Protein AF-A0A8H8XS53-F1 (afdb_monomer)

Sequence (192 aa):
MRAIAAPNYNIQDVYLTCITSIADESVRNRLDLAKNEIVAAGLDYKTRAENKQLYTIPPNNCGNDETALCSVTKNELKDIYSSHMVGKTKPARIIYDSLLSQAPLGRCPLCGFGHASTLDHYLPKSKFPQFSILPLNLIPSCKDCNTGKGTITGQRQKLSATPDLSGTVLPCLTTNSALKSAPTSRSVCCAA

Mean predicted aligned error: 10.29 Å

Secondary structure (DSSP, 8-state):
----BPP---HHHHHHHHHTT-S-HHHHHHHHHTHHHHHHHHHHHHHHHHTT-GGGSPPP---SSSEEETTEEHHHHHHIIIIIIS-TTSTTHHHHHHHHTTSGGGB-TTTSSSBP-EEEESS-TTT-GGGTT-GGGEEEE-HHHHH---S---HHHHTT-S-BTT-------------------PPPP---

Structure (mmCIF, N/CA/C/O backbone):
data_AF-A0A8H8XS53-F1
#
_entry.id   AF-A0A8H8XS53-F1
#
loop_
_atom_site.group_PDB
_atom_site.id
_atom_site.type_symbol
_atom_site.label_atom_id
_atom_site.label_alt_id
_atom_site.label_comp_id
_atom_site.label_asym_id
_atom_site.label_entity_id
_atom_site.label_seq_id
_atom_site.pdbx_PDB_ins_code
_atom_site.Cartn_x
_atom_site.Cartn_y
_atom_site.Cartn_z
_atom_site.occupancy
_atom_site.B_iso_or_equiv
_atom_site.auth_seq_id
_atom_site.auth_comp_id
_atom_site.auth_asym_id
_atom_site.auth_atom_id
_atom_site.pdbx_PDB_model_num
ATOM 1 N N . MET A 1 1 ? 5.919 0.120 -19.548 1.00 68.38 1 MET A N 1
ATOM 2 C CA . MET A 1 1 ? 6.282 -0.387 -18.209 1.00 68.38 1 MET A CA 1
ATOM 3 C C . MET A 1 1 ? 6.923 -1.750 -18.382 1.00 68.38 1 MET A C 1
ATOM 5 O O . MET A 1 1 ? 6.449 -2.503 -19.226 1.00 68.38 1 MET A O 1
ATOM 9 N N . ARG A 1 2 ? 8.010 -2.047 -17.668 1.00 79.25 2 ARG A N 1
ATOM 10 C CA . ARG A 1 2 ? 8.593 -3.398 -17.651 1.00 79.25 2 ARG A CA 1
ATOM 11 C C . ARG A 1 2 ? 7.751 -4.287 -16.739 1.00 79.25 2 ARG A C 1
ATOM 13 O O . ARG A 1 2 ? 7.354 -3.833 -15.670 1.00 79.25 2 ARG A O 1
ATOM 20 N N . ALA A 1 3 ? 7.485 -5.516 -17.169 1.00 83.00 3 ALA A N 1
ATOM 21 C CA . ALA A 1 3 ? 6.812 -6.498 -16.331 1.00 83.00 3 ALA A CA 1
ATOM 22 C C . ALA A 1 3 ? 7.694 -6.853 -15.124 1.00 83.00 3 ALA A C 1
ATOM 24 O O . ALA A 1 3 ? 8.919 -6.936 -15.245 1.00 83.00 3 ALA A O 1
ATOM 25 N N . ILE A 1 4 ? 7.055 -7.046 -13.975 1.00 88.19 4 ILE A N 1
ATOM 26 C CA . ILE A 1 4 ? 7.664 -7.585 -12.760 1.00 88.19 4 ILE A CA 1
ATOM 27 C C . ILE A 1 4 ? 6.796 -8.738 -12.260 1.00 88.19 4 ILE A C 1
ATOM 29 O O . ILE A 1 4 ? 5.586 -8.757 -12.512 1.00 88.19 4 ILE A O 1
ATOM 33 N N . ALA A 1 5 ? 7.418 -9.692 -11.571 1.00 88.38 5 ALA A N 1
ATOM 34 C CA . ALA A 1 5 ? 6.698 -10.791 -10.946 1.00 88.38 5 ALA A CA 1
ATOM 35 C C . ALA A 1 5 ? 5.735 -10.264 -9.874 1.00 88.38 5 ALA A C 1
ATOM 37 O O . ALA A 1 5 ? 5.994 -9.243 -9.234 1.00 88.38 5 ALA A O 1
ATOM 38 N N . ALA A 1 6 ? 4.625 -10.970 -9.672 1.00 88.75 6 ALA A N 1
ATOM 39 C CA . ALA A 1 6 ? 3.721 -10.656 -8.580 1.00 88.75 6 ALA A CA 1
ATOM 40 C C . ALA A 1 6 ? 4.369 -10.954 -7.230 1.00 88.75 6 ALA A C 1
ATOM 42 O O . ALA A 1 6 ? 4.882 -12.059 -7.037 1.00 88.75 6 ALA A O 1
ATOM 43 N N . PRO A 1 7 ? 4.302 -10.015 -6.272 1.00 93.31 7 PRO A N 1
ATOM 44 C CA . PRO A 1 7 ? 4.666 -10.320 -4.904 1.00 93.31 7 PRO A CA 1
ATOM 45 C C . PRO A 1 7 ? 3.801 -11.458 -4.357 1.00 93.31 7 PRO A C 1
ATOM 47 O O . PRO A 1 7 ? 2.572 -11.385 -4.397 1.00 93.31 7 PRO A O 1
ATOM 50 N N . ASN A 1 8 ? 4.443 -12.486 -3.807 1.00 93.12 8 ASN A N 1
ATOM 51 C CA . ASN A 1 8 ? 3.768 -13.594 -3.141 1.00 93.12 8 ASN A CA 1
ATOM 52 C C . ASN A 1 8 ? 3.833 -13.404 -1.621 1.00 93.12 8 ASN A C 1
ATOM 54 O O . ASN A 1 8 ? 4.659 -14.004 -0.939 1.00 93.12 8 ASN A O 1
ATOM 58 N N . TYR A 1 9 ? 2.987 -12.513 -1.111 1.00 96.62 9 TYR A N 1
ATOM 59 C CA . TYR A 1 9 ? 2.843 -12.255 0.318 1.00 96.62 9 TYR A CA 1
ATOM 60 C C . TYR A 1 9 ? 1.403 -12.495 0.750 1.00 96.62 9 TYR A C 1
ATOM 62 O O . TYR A 1 9 ? 0.463 -12.065 0.077 1.00 96.62 9 TYR A O 1
ATOM 70 N N . ASN A 1 10 ? 1.232 -13.125 1.911 1.00 97.69 10 ASN A N 1
ATOM 71 C CA . ASN A 1 10 ? -0.068 -13.207 2.554 1.00 97.69 10 ASN A CA 1
ATOM 72 C C . ASN A 1 10 ? -0.488 -11.809 3.046 1.00 97.69 10 ASN A C 1
ATOM 74 O O . ASN A 1 10 ? 0.264 -11.122 3.737 1.00 97.69 10 ASN A O 1
ATOM 78 N N . ILE A 1 11 ? -1.698 -11.386 2.674 1.00 97.44 11 ILE A N 1
ATOM 79 C CA . ILE A 1 11 ? -2.226 -10.047 2.974 1.00 97.44 11 ILE A CA 1
ATOM 80 C C . ILE A 1 11 ? -2.348 -9.831 4.486 1.00 97.44 11 ILE A C 1
ATOM 82 O O . ILE A 1 11 ? -1.974 -8.770 4.989 1.00 97.44 11 ILE A O 1
ATOM 86 N N . GLN A 1 12 ? -2.845 -10.837 5.208 1.00 98.19 12 GLN A N 1
ATOM 87 C CA . GLN A 1 12 ? -3.037 -10.771 6.651 1.00 98.19 12 GLN A CA 1
ATOM 88 C C . GLN A 1 12 ? -1.696 -10.663 7.376 1.00 98.19 12 GLN A C 1
ATOM 90 O O . GLN A 1 12 ? -1.559 -9.820 8.258 1.00 98.19 12 GLN A O 1
ATOM 95 N N . ASP A 1 13 ? -0.699 -11.451 6.975 1.00 98.44 13 ASP A N 1
ATOM 96 C CA . ASP A 1 13 ? 0.618 -11.433 7.621 1.00 98.44 13 ASP A CA 1
ATOM 97 C C . ASP A 1 13 ? 1.304 -10.073 7.456 1.00 98.44 13 ASP A C 1
ATOM 99 O O . ASP A 1 13 ? 1.841 -9.523 8.420 1.00 98.44 13 ASP A O 1
ATOM 103 N N . VAL A 1 14 ? 1.232 -9.476 6.260 1.00 98.44 14 VAL A N 1
ATOM 104 C CA . VAL A 1 14 ? 1.774 -8.129 5.998 1.00 98.44 14 VAL A CA 1
ATOM 105 C C . VAL A 1 14 ? 1.074 -7.091 6.873 1.00 98.44 14 VAL A C 1
ATOM 107 O O . VAL A 1 14 ? 1.735 -6.251 7.490 1.00 98.44 14 VAL A O 1
ATOM 110 N N . TYR A 1 15 ? -0.257 -7.160 6.950 1.00 98.44 15 TYR A N 1
ATOM 111 C CA . TYR A 1 15 ? -1.065 -6.252 7.759 1.00 98.44 15 TYR A CA 1
ATOM 112 C C . TYR A 1 15 ? -0.717 -6.362 9.248 1.00 98.44 15 TYR A C 1
ATOM 114 O O . TYR A 1 15 ? -0.370 -5.358 9.875 1.00 98.44 15 TYR A O 1
ATOM 122 N N . LEU A 1 16 ? -0.708 -7.582 9.792 1.00 98.38 16 LEU A N 1
ATOM 123 C CA . LEU A 1 16 ? -0.352 -7.858 11.185 1.00 98.38 16 LEU A CA 1
ATOM 124 C C . LEU A 1 16 ? 1.077 -7.409 11.513 1.00 98.38 16 LEU A C 1
ATOM 126 O O . LEU A 1 16 ? 1.302 -6.756 12.534 1.00 98.38 16 LEU A O 1
ATOM 130 N N . THR A 1 17 ? 2.035 -7.671 10.622 1.00 98.44 17 THR A N 1
ATOM 131 C CA . THR A 1 17 ? 3.428 -7.217 10.778 1.00 98.44 17 THR A CA 1
ATOM 132 C C . THR A 1 17 ? 3.519 -5.692 10.893 1.00 98.44 17 THR A C 1
ATOM 134 O O . THR A 1 17 ? 4.331 -5.172 11.656 1.00 98.44 17 THR A O 1
ATOM 137 N N . CYS A 1 18 ? 2.681 -4.946 10.169 1.00 98.38 18 CYS A N 1
ATOM 138 C CA . CYS A 1 18 ? 2.661 -3.490 10.282 1.00 98.38 18 CYS A CA 1
ATOM 139 C C . CYS A 1 18 ? 2.031 -3.027 11.605 1.00 98.38 18 CYS A C 1
ATOM 141 O O . CYS A 1 18 ? 2.666 -2.267 12.346 1.00 98.38 18 CYS A O 1
ATOM 143 N N . ILE A 1 19 ? 0.811 -3.479 11.923 1.00 97.75 19 ILE A N 1
ATOM 144 C CA . ILE A 1 19 ? 0.034 -2.932 13.051 1.00 97.75 19 ILE A CA 1
ATOM 145 C C . ILE A 1 19 ? 0.607 -3.315 14.420 1.00 97.75 19 ILE A C 1
ATOM 147 O O . ILE A 1 19 ? 0.514 -2.535 15.363 1.00 97.75 19 ILE A O 1
ATOM 151 N N . THR A 1 20 ? 1.266 -4.472 14.536 1.00 96.81 20 THR A N 1
ATOM 152 C CA . THR A 1 20 ? 1.920 -4.907 15.787 1.00 96.81 20 THR A CA 1
ATOM 153 C C . THR A 1 20 ? 3.035 -3.960 16.233 1.00 96.81 20 THR A C 1
ATOM 155 O O . THR A 1 20 ? 3.361 -3.903 17.413 1.00 96.81 20 THR A O 1
ATOM 158 N N . SER A 1 21 ? 3.586 -3.160 15.314 1.00 96.25 21 SER A N 1
ATOM 159 C CA . SER A 1 21 ? 4.629 -2.168 15.603 1.00 96.25 21 SER A CA 1
ATOM 160 C C . SER A 1 21 ? 4.103 -0.772 15.985 1.00 96.25 21 SER A C 1
ATOM 162 O O . SER A 1 21 ? 4.900 0.170 16.139 1.00 96.25 21 SER A O 1
ATOM 164 N N . ILE A 1 22 ? 2.778 -0.614 16.076 1.00 97.75 22 ILE A N 1
ATOM 165 C CA . ILE A 1 22 ? 2.097 0.596 16.552 1.00 97.75 22 ILE A CA 1
ATOM 166 C C . ILE A 1 22 ? 2.172 0.616 18.074 1.00 97.75 22 ILE A C 1
ATOM 168 O O . ILE A 1 22 ? 1.813 -0.367 18.712 1.00 97.75 22 ILE A O 1
ATOM 172 N N . ALA A 1 23 ? 2.646 1.723 18.649 1.00 97.31 23 ALA A N 1
ATOM 173 C CA . ALA A 1 23 ? 2.789 1.859 20.097 1.00 97.31 23 ALA A CA 1
ATOM 174 C C . ALA A 1 23 ? 1.431 2.059 20.789 1.00 97.31 23 ALA A C 1
ATOM 176 O O . ALA A 1 23 ? 1.147 1.382 21.775 1.00 97.31 23 ALA A O 1
ATOM 177 N N . ASP A 1 24 ? 0.591 2.939 20.235 1.00 97.75 24 ASP A N 1
ATOM 178 C CA . ASP A 1 24 ? -0.745 3.231 20.753 1.00 97.75 24 ASP A CA 1
ATOM 179 C C . ASP A 1 24 ? -1.653 1.997 20.659 1.00 97.75 24 ASP A C 1
ATOM 181 O O . ASP A 1 24 ? -1.979 1.505 19.575 1.00 97.75 24 ASP A O 1
ATOM 185 N N . GLU A 1 25 ? -2.048 1.488 21.821 1.00 97.69 25 GLU A N 1
ATOM 186 C CA . GLU A 1 25 ? -2.866 0.289 21.944 1.00 97.69 25 GLU A CA 1
ATOM 187 C C . GLU A 1 25 ? -4.307 0.494 21.472 1.00 97.69 25 GLU A C 1
ATOM 189 O O . GLU A 1 25 ? -4.874 -0.404 20.853 1.00 97.69 25 GLU A O 1
ATOM 194 N N . SER A 1 26 ? -4.883 1.679 21.680 1.00 97.06 26 SER A N 1
ATOM 195 C CA . SER A 1 26 ? -6.238 1.993 21.218 1.00 97.06 26 SER A CA 1
ATOM 196 C C . SER A 1 26 ? -6.303 1.983 19.691 1.00 97.06 26 SER A C 1
ATOM 198 O O . SER A 1 26 ? -7.188 1.357 19.100 1.00 97.06 26 SER A O 1
ATOM 200 N N . VAL A 1 27 ? -5.324 2.614 19.035 1.00 97.12 27 VAL A N 1
ATOM 201 C CA . VAL A 1 27 ? -5.198 2.598 17.569 1.00 97.12 27 VAL A CA 1
ATOM 202 C C . VAL A 1 27 ? -4.971 1.172 17.066 1.00 97.12 27 VAL A C 1
ATOM 204 O O . VAL A 1 27 ? -5.652 0.725 16.141 1.00 97.12 27 VAL A O 1
ATOM 207 N N . ARG A 1 28 ? -4.051 0.429 17.693 1.00 97.81 28 ARG A N 1
ATOM 208 C CA . ARG A 1 28 ? -3.734 -0.955 17.314 1.00 97.81 28 ARG A CA 1
ATOM 209 C C . ARG A 1 28 ? -4.950 -1.880 17.426 1.00 97.81 28 ARG A C 1
ATOM 211 O O . ARG A 1 28 ? -5.196 -2.649 16.502 1.00 97.81 28 ARG A O 1
ATOM 218 N N . ASN A 1 29 ? -5.737 -1.767 18.494 1.00 97.62 29 ASN A N 1
ATOM 219 C CA . ASN A 1 29 ? -6.937 -2.581 18.701 1.00 97.62 29 ASN A CA 1
ATOM 220 C C . ASN A 1 29 ? -8.023 -2.265 17.664 1.00 97.62 29 ASN A C 1
ATOM 222 O O . ASN A 1 29 ? -8.592 -3.183 17.076 1.00 97.62 29 ASN A O 1
ATOM 226 N N . ARG A 1 30 ? -8.273 -0.982 17.362 1.00 97.19 30 ARG A N 1
ATOM 227 C CA . ARG A 1 30 ? -9.222 -0.598 16.298 1.00 97.19 30 ARG A CA 1
ATOM 228 C C . ARG A 1 30 ? -8.794 -1.122 14.926 1.00 97.19 30 ARG A C 1
ATOM 230 O O . ARG A 1 30 ? -9.636 -1.573 14.152 1.00 97.19 30 ARG A O 1
ATOM 237 N N . LEU A 1 31 ? -7.494 -1.106 14.639 1.00 97.44 31 LEU A N 1
ATOM 238 C CA . LEU A 1 31 ? -6.940 -1.657 13.403 1.00 97.44 31 LEU A CA 1
ATOM 239 C C . 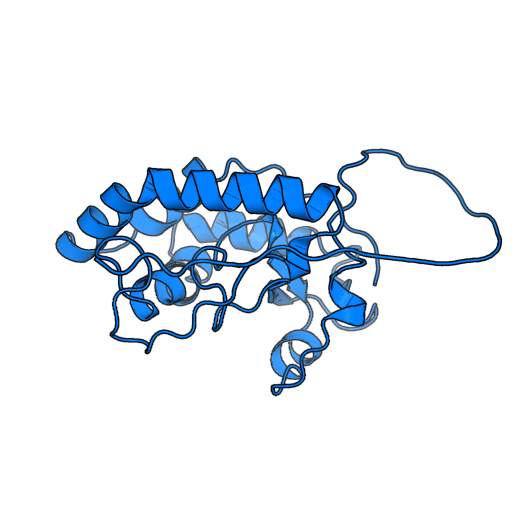LEU A 1 31 ? -7.026 -3.184 13.329 1.00 97.44 31 LEU A C 1
ATOM 241 O O . LEU A 1 31 ? -7.290 -3.709 12.246 1.00 97.44 31 LEU A O 1
ATOM 245 N N . ASP A 1 32 ? -6.824 -3.901 14.437 1.00 97.69 32 ASP A N 1
ATOM 246 C CA . ASP A 1 32 ? -6.992 -5.359 14.462 1.00 97.69 32 ASP A CA 1
ATOM 247 C C . ASP A 1 32 ? -8.462 -5.767 14.282 1.00 97.69 32 ASP A C 1
ATOM 249 O O . ASP A 1 32 ? -8.747 -6.708 13.543 1.00 97.69 32 ASP A O 1
ATOM 253 N N . LEU A 1 33 ? -9.412 -5.001 14.833 1.00 97.25 33 LEU A N 1
ATOM 254 C CA . LEU A 1 33 ? -10.844 -5.213 14.582 1.00 97.25 33 LEU A CA 1
ATOM 255 C C . LEU A 1 33 ? -11.217 -5.033 13.099 1.00 97.25 33 LEU A C 1
ATOM 257 O O . LEU A 1 33 ? -12.065 -5.759 12.586 1.00 97.25 33 LEU A O 1
ATOM 261 N N . ALA A 1 34 ? -10.553 -4.119 12.384 1.00 96.81 34 ALA A N 1
ATOM 262 C CA . ALA A 1 34 ? -10.757 -3.904 10.948 1.00 96.81 34 ALA A CA 1
ATOM 263 C C . ALA A 1 34 ? -10.028 -4.927 10.047 1.00 96.81 34 ALA A C 1
ATOM 265 O O . ALA A 1 34 ? -10.175 -4.890 8.823 1.00 96.81 34 ALA A O 1
ATOM 266 N N . LYS A 1 35 ? -9.234 -5.847 10.615 1.00 97.44 35 LYS A N 1
ATOM 267 C CA . LYS A 1 35 ? -8.372 -6.783 9.868 1.00 97.44 35 LYS A CA 1
ATOM 268 C C . LYS A 1 35 ? -9.127 -7.593 8.820 1.00 97.44 35 LYS A C 1
ATOM 270 O O . LYS A 1 35 ? -8.662 -7.692 7.688 1.00 97.44 35 LYS A O 1
ATOM 275 N N . ASN A 1 36 ? -10.273 -8.168 9.183 1.00 97.69 36 ASN A N 1
ATOM 276 C CA . ASN A 1 36 ? -11.025 -9.036 8.275 1.00 97.69 36 ASN A CA 1
ATOM 277 C C . ASN A 1 36 ? -11.535 -8.259 7.053 1.00 97.69 36 ASN A C 1
ATOM 279 O O . ASN A 1 36 ? -11.421 -8.753 5.934 1.00 97.69 36 ASN A O 1
ATOM 283 N N . GLU A 1 37 ? -11.990 -7.019 7.251 1.00 97.50 37 GLU A N 1
ATOM 284 C CA . GLU A 1 37 ? -12.402 -6.125 6.163 1.00 97.50 37 GLU A CA 1
ATOM 285 C C . GLU A 1 37 ? -11.223 -5.745 5.258 1.00 97.50 37 GLU A C 1
ATOM 287 O O . GLU A 1 37 ? -11.344 -5.763 4.034 1.00 97.50 37 GLU A O 1
ATOM 292 N N . ILE A 1 38 ? -10.046 -5.466 5.831 1.00 97.75 38 ILE A N 1
ATOM 293 C CA . ILE A 1 38 ? -8.829 -5.184 5.052 1.00 97.75 38 ILE A CA 1
ATOM 294 C C . ILE A 1 38 ? -8.408 -6.397 4.215 1.00 97.75 38 ILE A C 1
ATOM 296 O O . ILE A 1 38 ? -8.076 -6.249 3.035 1.00 97.75 38 ILE A O 1
ATOM 300 N N . VAL A 1 39 ? -8.429 -7.597 4.800 1.00 98.25 39 VAL A N 1
ATOM 301 C CA . VAL A 1 39 ? -8.086 -8.837 4.091 1.00 98.25 39 VAL A CA 1
ATOM 302 C C . VAL A 1 39 ? -9.091 -9.101 2.972 1.00 98.25 39 VAL A C 1
ATOM 304 O O . VAL A 1 39 ? -8.675 -9.337 1.838 1.00 98.25 39 VAL A O 1
ATOM 307 N N . ALA A 1 40 ? -10.393 -8.989 3.249 1.00 98.31 40 ALA A N 1
ATOM 308 C CA . ALA A 1 40 ? -11.445 -9.151 2.249 1.00 98.31 40 ALA A CA 1
ATOM 309 C C . ALA A 1 40 ? -11.295 -8.146 1.095 1.00 98.31 40 ALA A C 1
ATOM 311 O O . ALA A 1 40 ? -11.310 -8.540 -0.073 1.00 98.31 40 ALA A O 1
ATOM 312 N N . ALA A 1 41 ? -11.047 -6.870 1.402 1.00 98.06 41 ALA A N 1
ATOM 313 C CA . ALA A 1 41 ? -10.798 -5.844 0.395 1.00 98.06 41 ALA A CA 1
ATOM 314 C C . ALA A 1 41 ? -9.536 -6.140 -0.435 1.00 98.06 41 ALA A C 1
ATOM 316 O O . ALA A 1 41 ? -9.515 -5.897 -1.641 1.00 98.06 41 ALA A O 1
ATOM 317 N N . GLY A 1 42 ? -8.476 -6.671 0.179 1.00 98.12 42 GLY A N 1
ATOM 318 C CA . GLY A 1 42 ? -7.259 -7.073 -0.531 1.00 98.12 42 GLY A CA 1
ATOM 319 C C . GLY A 1 42 ? -7.469 -8.268 -1.471 1.00 98.12 42 GLY A C 1
ATOM 320 O O . GLY A 1 42 ? -6.873 -8.312 -2.550 1.00 98.12 42 GLY A O 1
ATOM 321 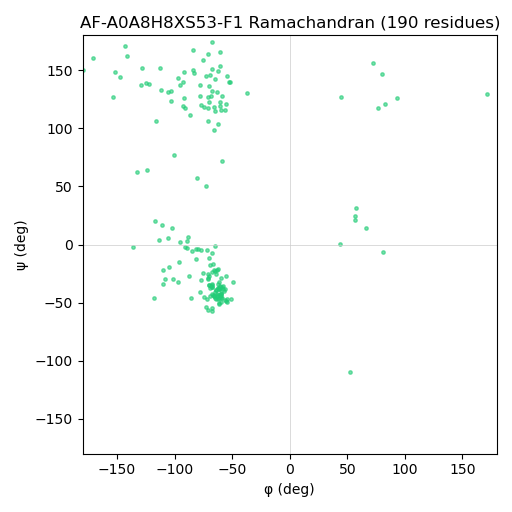N N . LEU A 1 43 ? -8.338 -9.212 -1.103 1.00 98.31 43 LEU A N 1
ATOM 322 C CA . LEU A 1 43 ? -8.739 -10.320 -1.976 1.00 98.31 43 LEU A CA 1
ATOM 323 C C . LEU A 1 43 ? -9.595 -9.824 -3.151 1.00 98.31 43 LEU A C 1
ATOM 325 O O . LEU A 1 43 ? -9.305 -10.174 -4.294 1.00 98.31 43 LEU A O 1
ATOM 329 N N . ASP A 1 44 ? -10.569 -8.943 -2.900 1.00 98.25 44 ASP A N 1
ATOM 330 C CA . ASP A 1 44 ? -11.358 -8.286 -3.955 1.00 98.25 44 ASP A CA 1
ATOM 331 C C . ASP A 1 44 ? -10.460 -7.475 -4.908 1.00 98.25 44 ASP A C 1
ATOM 333 O O . ASP A 1 44 ? -10.597 -7.579 -6.129 1.00 98.25 44 ASP A O 1
ATOM 337 N N . TYR A 1 45 ? -9.463 -6.754 -4.378 1.00 97.94 45 TYR A N 1
ATOM 338 C CA . TYR A 1 45 ? -8.442 -6.083 -5.188 1.00 97.94 45 TYR A CA 1
ATOM 339 C C . TYR A 1 45 ? -7.740 -7.069 -6.122 1.00 97.94 45 TYR A C 1
ATOM 341 O O . TYR A 1 45 ? -7.606 -6.785 -7.313 1.00 97.94 45 TYR A O 1
ATOM 349 N N . LYS A 1 46 ? -7.283 -8.217 -5.603 1.00 96.62 46 LYS A N 1
ATOM 350 C CA . LYS A 1 46 ? -6.577 -9.234 -6.394 1.00 96.62 46 LYS A CA 1
ATOM 351 C C . LYS A 1 46 ? -7.457 -9.744 -7.535 1.00 96.62 46 LYS A C 1
ATOM 353 O O . LYS A 1 46 ? -7.030 -9.698 -8.687 1.00 96.62 46 LYS A O 1
ATOM 358 N N . THR A 1 47 ? -8.698 -10.127 -7.241 1.00 97.19 47 THR A N 1
ATOM 359 C CA . THR A 1 47 ? -9.653 -10.581 -8.260 1.00 97.19 47 THR A CA 1
ATOM 360 C C . THR A 1 47 ? -9.908 -9.501 -9.312 1.00 97.19 47 THR A C 1
ATOM 362 O O . THR A 1 47 ? -9.883 -9.777 -10.512 1.00 97.19 47 THR A O 1
ATOM 365 N N . ARG A 1 48 ? -10.097 -8.240 -8.910 1.00 96.81 48 ARG A N 1
ATOM 366 C CA . ARG A 1 48 ? -10.283 -7.137 -9.866 1.00 96.81 48 ARG A CA 1
ATOM 367 C C . ARG A 1 48 ? -9.024 -6.845 -10.674 1.00 96.81 48 ARG A C 1
ATOM 369 O O . ARG A 1 48 ? -9.144 -6.482 -11.838 1.00 96.81 48 ARG A O 1
ATOM 376 N N . ALA A 1 49 ? -7.832 -6.997 -10.104 1.00 93.88 49 ALA A N 1
ATOM 377 C CA . ALA A 1 49 ? -6.574 -6.870 -10.834 1.00 93.88 49 ALA A CA 1
ATOM 378 C C . ALA A 1 49 ? -6.475 -7.925 -11.944 1.00 93.88 49 ALA A C 1
ATOM 380 O O . ALA A 1 49 ? -6.279 -7.564 -13.104 1.00 93.88 49 ALA A O 1
ATOM 381 N N . GLU A 1 50 ? -6.716 -9.197 -11.619 1.00 92.94 50 GLU A N 1
ATOM 382 C CA . GLU A 1 50 ? -6.713 -10.316 -12.577 1.00 92.94 50 GLU A CA 1
ATOM 383 C C . GLU A 1 50 ? -7.698 -10.086 -13.734 1.00 92.94 50 GLU A C 1
ATOM 385 O O . GLU A 1 50 ? -7.382 -10.340 -14.896 1.00 92.94 50 GLU A O 1
ATOM 390 N N . ASN A 1 51 ? -8.859 -9.500 -13.432 1.00 94.38 51 ASN A N 1
ATOM 391 C CA . ASN A 1 51 ? -9.894 -9.183 -14.415 1.00 94.38 51 ASN A CA 1
ATOM 392 C C . ASN A 1 51 ? -9.733 -7.802 -15.081 1.00 94.38 51 ASN A C 1
ATOM 394 O O . ASN A 1 51 ? -10.606 -7.383 -15.839 1.00 94.38 51 ASN A O 1
ATOM 398 N N . LYS A 1 52 ? -8.635 -7.071 -14.828 1.00 92.75 52 LYS A N 1
ATOM 399 C CA . LYS A 1 52 ? -8.377 -5.710 -15.358 1.00 92.75 52 LYS A CA 1
ATOM 400 C C . LYS A 1 52 ? -9.463 -4.685 -14.983 1.00 92.75 52 LYS A C 1
ATOM 402 O O . LYS A 1 52 ? -9.721 -3.727 -15.709 1.00 92.75 52 LYS A O 1
ATOM 407 N N . GLN A 1 53 ? -10.070 -4.863 -13.817 1.00 96.00 53 GLN A N 1
ATOM 408 C CA . GLN A 1 53 ? -11.204 -4.112 -13.275 1.00 96.00 53 GLN A CA 1
ATOM 409 C C . GLN A 1 53 ? -10.840 -3.238 -12.066 1.00 96.00 53 GLN A C 1
ATOM 411 O O . GLN A 1 53 ? -11.726 -2.762 -11.367 1.00 96.00 53 GLN A O 1
ATOM 416 N N . LEU A 1 54 ? -9.560 -2.947 -11.803 1.00 94.44 54 LEU A N 1
ATOM 417 C CA . LEU A 1 54 ? -9.178 -2.079 -10.670 1.00 94.44 54 LEU A CA 1
ATOM 418 C C . LEU A 1 54 ? -9.865 -0.701 -10.684 1.00 94.44 54 LEU A C 1
ATOM 420 O O . LEU A 1 54 ? -10.085 -0.112 -9.631 1.00 94.44 54 LEU A O 1
ATOM 424 N N . TYR A 1 55 ? -10.240 -0.197 -11.864 1.00 93.38 55 TYR A N 1
ATOM 425 C CA . TYR A 1 55 ? -10.955 1.073 -12.014 1.00 93.38 55 TYR A CA 1
ATOM 426 C C . TYR A 1 55 ? -12.374 1.054 -11.427 1.00 93.38 55 TYR A C 1
ATOM 428 O O . TYR A 1 55 ? -12.952 2.119 -11.228 1.00 93.38 55 TYR A O 1
ATOM 436 N N . THR A 1 56 ? -12.952 -0.124 -11.172 1.00 95.81 56 THR A N 1
ATOM 437 C CA . THR A 1 56 ? -14.296 -0.246 -10.592 1.00 95.81 56 THR A CA 1
ATOM 438 C C . THR A 1 56 ? -14.294 -0.080 -9.076 1.00 95.81 56 THR A C 1
ATOM 440 O O . THR A 1 56 ? -15.362 0.007 -8.480 1.00 95.81 56 THR A O 1
ATOM 443 N N . ILE A 1 57 ? -13.122 -0.102 -8.436 1.00 95.75 57 ILE A N 1
ATOM 444 C CA . ILE A 1 57 ? -13.016 0.079 -6.991 1.00 95.75 57 ILE A CA 1
ATOM 445 C C . ILE A 1 57 ? -13.353 1.543 -6.664 1.00 95.75 57 ILE A C 1
ATOM 447 O O . ILE A 1 57 ? -12.697 2.449 -7.191 1.00 95.75 57 ILE A O 1
ATOM 451 N N . PRO A 1 58 ? -14.352 1.806 -5.802 1.00 95.00 58 PRO A N 1
ATOM 452 C CA . PRO A 1 58 ? -14.739 3.167 -5.467 1.00 95.00 58 PRO A CA 1
ATOM 453 C C . PRO A 1 58 ? -13.651 3.855 -4.623 1.00 95.00 58 PRO A C 1
ATOM 455 O O . PRO A 1 58 ? -13.109 3.246 -3.696 1.00 95.00 58 PRO A O 1
ATOM 458 N N . PRO A 1 59 ? -13.313 5.125 -4.909 1.00 95.25 59 PRO A N 1
ATOM 459 C CA . PRO A 1 59 ? -12.367 5.872 -4.092 1.00 95.25 59 PRO A CA 1
ATOM 460 C C . PRO A 1 59 ? -12.989 6.273 -2.749 1.00 95.25 59 PRO A C 1
ATOM 462 O O . PRO A 1 59 ? -14.155 6.659 -2.675 1.00 95.25 59 PRO A O 1
ATOM 465 N N . ASN A 1 60 ? -12.174 6.290 -1.699 1.00 93.56 60 ASN A N 1
ATOM 466 C CA . ASN A 1 60 ? -12.509 6.912 -0.427 1.00 93.56 60 ASN A CA 1
ATOM 467 C C . ASN A 1 60 ? -12.368 8.443 -0.535 1.00 93.56 60 ASN A C 1
ATOM 469 O O . ASN A 1 60 ? -11.280 8.983 -0.792 1.00 93.56 60 ASN A O 1
ATOM 473 N N . ASN A 1 61 ? -13.475 9.145 -0.296 1.00 93.62 61 ASN A N 1
ATOM 474 C CA . ASN A 1 61 ? -13.549 10.607 -0.344 1.00 93.62 61 ASN A CA 1
ATOM 475 C C . ASN A 1 61 ? -13.625 11.273 1.036 1.00 93.62 61 ASN A C 1
ATOM 477 O O . ASN A 1 61 ? -13.723 12.493 1.085 1.00 93.62 61 ASN A O 1
ATOM 481 N N . CYS A 1 62 ? -13.509 10.501 2.118 1.00 92.31 62 CYS A N 1
ATOM 482 C CA . CYS A 1 62 ? -13.492 11.015 3.482 1.00 92.31 62 CYS A CA 1
ATOM 483 C C . CYS A 1 62 ? -12.319 11.985 3.708 1.00 92.31 62 CYS A C 1
ATOM 485 O O . CYS A 1 62 ? -11.261 11.881 3.055 1.00 92.31 62 CYS A O 1
ATOM 487 N N . GLY A 1 63 ? -12.502 12.896 4.661 1.00 95.44 63 GLY A N 1
ATOM 488 C CA . GLY A 1 63 ? -11.439 13.684 5.279 1.00 95.44 63 GLY A CA 1
ATOM 489 C C . GLY A 1 63 ? -10.402 12.798 5.980 1.00 95.44 63 GLY A C 1
ATOM 490 O O . GLY A 1 63 ? -10.614 11.605 6.179 1.00 95.44 63 GLY A O 1
ATOM 491 N N . ASN A 1 64 ? -9.236 13.356 6.321 1.00 94.69 64 ASN A N 1
ATOM 492 C CA . ASN A 1 64 ? -8.170 12.583 6.977 1.00 94.69 64 ASN A CA 1
ATOM 493 C C . ASN A 1 64 ? -8.588 12.084 8.372 1.00 94.69 64 ASN A C 1
ATOM 495 O O . ASN A 1 64 ? -8.287 10.943 8.712 1.00 94.69 64 ASN A O 1
ATOM 499 N N . ASP A 1 65 ? -9.304 12.910 9.130 1.00 95.81 65 ASP A N 1
ATOM 500 C CA . ASP A 1 65 ? -9.709 12.607 10.510 1.00 95.81 65 ASP A CA 1
ATOM 501 C C . ASP A 1 65 ? -11.074 11.907 10.584 1.00 95.81 65 ASP A C 1
ATOM 503 O O . ASP A 1 65 ? -11.536 11.524 11.654 1.00 95.81 65 ASP A O 1
ATOM 507 N N . GLU A 1 66 ? -11.715 11.704 9.432 1.00 95.75 66 GLU A N 1
ATOM 508 C CA . GLU A 1 66 ? -12.968 10.971 9.325 1.00 95.75 66 GLU A CA 1
ATOM 509 C C . GLU A 1 66 ? -12.721 9.464 9.266 1.00 95.75 66 GLU A C 1
ATOM 511 O O . GLU A 1 66 ? -11.743 8.975 8.684 1.00 95.75 66 GLU A O 1
ATOM 516 N N . THR A 1 67 ? -13.669 8.724 9.831 1.00 95.06 67 THR A N 1
ATOM 517 C CA . THR A 1 67 ? -13.728 7.269 9.755 1.00 95.06 67 THR A CA 1
ATOM 518 C C . THR A 1 67 ? -13.842 6.814 8.302 1.00 95.06 67 THR A C 1
ATOM 520 O O . THR A 1 67 ? -14.796 7.141 7.599 1.00 95.06 67 THR A O 1
ATOM 523 N N . ALA A 1 68 ? -12.851 6.048 7.850 1.00 92.25 68 ALA A N 1
ATOM 524 C CA . ALA A 1 68 ? -12.776 5.527 6.488 1.00 92.25 68 ALA A CA 1
ATOM 525 C C . ALA A 1 68 ? -13.193 4.057 6.392 1.00 92.25 68 ALA A C 1
ATOM 527 O O . ALA A 1 68 ? -13.658 3.631 5.334 1.00 92.25 68 ALA A O 1
ATOM 528 N N . LEU A 1 69 ? -12.980 3.288 7.463 1.00 90.69 69 LEU A N 1
ATOM 529 C CA . LEU A 1 69 ? -13.309 1.869 7.548 1.00 90.69 69 LEU A CA 1
ATOM 530 C C . LEU A 1 69 ? -13.545 1.486 9.013 1.00 90.69 69 LEU A C 1
ATOM 532 O O . LEU A 1 69 ? -12.676 1.722 9.850 1.00 90.69 69 LEU A O 1
ATOM 536 N N . CYS A 1 70 ? -14.687 0.868 9.319 1.00 89.56 70 CYS A N 1
ATOM 537 C CA . CYS A 1 70 ? -15.070 0.479 10.682 1.00 89.56 70 CYS A CA 1
ATOM 538 C C . CYS A 1 70 ? -14.968 1.658 11.668 1.00 89.56 70 CYS A C 1
ATOM 540 O O . CYS A 1 70 ? -15.756 2.585 11.579 1.00 89.56 70 CYS A O 1
ATOM 542 N N . SER A 1 71 ? -13.998 1.642 12.587 1.00 92.38 71 SER A N 1
ATOM 543 C CA . SER A 1 71 ? -13.718 2.734 13.536 1.00 92.38 71 SER A CA 1
ATOM 544 C C . SER A 1 71 ? -12.327 3.343 13.327 1.00 92.38 71 SER A C 1
ATOM 546 O O . SER A 1 71 ? -11.758 3.929 14.246 1.00 92.38 71 SER A O 1
ATOM 548 N N . VAL A 1 72 ? -11.743 3.152 12.143 1.00 96.25 72 VAL A N 1
ATOM 549 C CA . VAL A 1 72 ? -10.392 3.590 11.782 1.00 96.25 72 VAL A CA 1
ATOM 550 C C . VAL A 1 72 ? -10.483 4.794 10.852 1.00 96.25 72 VAL A C 1
ATOM 552 O O . VAL A 1 72 ? -11.217 4.781 9.855 1.00 96.25 72 VAL A O 1
ATOM 555 N N . THR A 1 73 ? -9.721 5.839 11.160 1.00 97.69 73 THR A N 1
ATOM 556 C CA . THR A 1 73 ? -9.687 7.050 10.342 1.00 97.69 73 THR A CA 1
ATOM 557 C C . THR A 1 73 ? -8.891 6.838 9.062 1.00 97.69 73 THR A C 1
ATOM 559 O O . THR A 1 73 ? -8.027 5.960 8.939 1.00 97.69 73 THR A O 1
ATOM 562 N N . LYS A 1 74 ? -9.146 7.688 8.070 1.00 97.12 74 LYS A N 1
ATOM 563 C CA . LYS A 1 74 ? -8.354 7.704 6.840 1.00 97.12 74 LYS A CA 1
ATOM 564 C C . LYS A 1 74 ? -6.871 7.929 7.117 1.00 97.12 74 LYS A C 1
ATOM 566 O O . LYS A 1 74 ? -6.031 7.331 6.438 1.00 97.12 74 LYS A O 1
ATOM 571 N N . ASN A 1 75 ? -6.537 8.807 8.060 1.00 97.06 75 ASN A N 1
ATOM 572 C CA . ASN A 1 75 ? -5.150 9.107 8.372 1.00 97.06 75 ASN A CA 1
ATOM 573 C C . ASN A 1 75 ? -4.443 7.913 9.013 1.00 97.06 75 ASN A C 1
ATOM 575 O O . ASN A 1 75 ? -3.354 7.562 8.568 1.00 97.06 75 ASN A O 1
ATOM 579 N N . GLU A 1 76 ? -5.102 7.219 9.939 1.00 97.62 76 GLU A N 1
ATOM 580 C CA . GLU A 1 76 ? -4.566 6.000 10.551 1.00 97.62 76 GLU A CA 1
ATOM 581 C C . GLU A 1 76 ? -4.207 4.953 9.494 1.00 97.62 76 GLU A C 1
ATOM 583 O O . GLU A 1 76 ? -3.076 4.472 9.476 1.00 97.62 76 GLU A O 1
ATOM 588 N N . LEU A 1 77 ? -5.101 4.680 8.535 1.00 97.50 77 LEU A N 1
ATOM 589 C CA . LEU A 1 77 ? -4.833 3.749 7.427 1.00 97.50 77 LEU A CA 1
ATOM 590 C C . LEU A 1 77 ? -3.651 4.181 6.538 1.00 97.50 77 LEU A C 1
ATOM 592 O O . LEU A 1 77 ? -2.888 3.345 6.041 1.00 97.50 77 LEU A O 1
ATOM 596 N N . LYS A 1 78 ? -3.483 5.489 6.305 1.00 97.19 78 LYS A N 1
ATOM 597 C CA . LYS A 1 78 ? -2.348 6.028 5.534 1.00 97.19 78 LYS A CA 1
ATOM 598 C C . LYS A 1 78 ? -1.033 5.904 6.302 1.00 97.19 78 LYS A C 1
ATOM 600 O O . LYS A 1 78 ? 0.015 5.709 5.673 1.00 97.19 78 LYS A O 1
ATOM 605 N N . ASP A 1 79 ? -1.086 6.046 7.618 1.00 97.31 79 ASP A N 1
ATOM 606 C CA . ASP A 1 79 ? 0.082 6.061 8.492 1.00 97.31 79 ASP A CA 1
ATOM 607 C C . ASP A 1 79 ? 0.667 4.667 8.706 1.00 97.31 79 ASP A C 1
ATOM 609 O O . ASP A 1 79 ? 1.885 4.554 8.859 1.00 97.31 79 ASP A O 1
ATOM 613 N N . ILE A 1 80 ? -0.128 3.599 8.556 1.00 97.88 80 ILE A N 1
ATOM 614 C CA . ILE A 1 80 ? 0.397 2.223 8.489 1.00 97.88 80 ILE A CA 1
ATOM 615 C C . ILE A 1 80 ? 1.517 2.134 7.437 1.00 97.88 80 ILE A C 1
ATOM 617 O O . ILE A 1 80 ? 2.611 1.648 7.722 1.00 97.88 80 ILE A O 1
ATOM 621 N N . TYR A 1 81 ? 1.305 2.685 6.238 1.00 98.06 81 TYR A N 1
ATOM 622 C CA . TYR A 1 81 ? 2.358 2.720 5.222 1.00 98.06 81 TYR A CA 1
ATOM 623 C C . TYR A 1 81 ? 3.514 3.643 5.625 1.00 98.06 81 TYR A C 1
ATOM 625 O O . TYR A 1 81 ? 4.666 3.207 5.682 1.00 98.06 81 TYR A O 1
ATOM 633 N N . SER A 1 82 ? 3.215 4.920 5.896 1.00 96.75 82 SER A N 1
ATOM 634 C CA . SER A 1 82 ? 4.237 5.964 6.079 1.00 96.75 82 SER A CA 1
ATOM 635 C C . SER A 1 82 ? 5.166 5.685 7.265 1.00 96.75 82 SER A C 1
ATOM 637 O O . SER A 1 82 ? 6.366 5.937 7.174 1.00 96.75 82 SER A O 1
ATOM 639 N N . SER A 1 83 ? 4.611 5.159 8.356 1.00 97.06 83 SER A N 1
ATOM 640 C CA . SER A 1 83 ? 5.287 5.051 9.651 1.00 97.06 83 SER A CA 1
ATOM 641 C C . SER A 1 83 ? 5.673 3.618 10.007 1.00 97.06 83 SER A C 1
ATOM 643 O O . SER A 1 83 ? 6.678 3.426 10.693 1.00 97.06 83 SER A O 1
ATOM 645 N N . HIS A 1 84 ? 4.920 2.615 9.538 1.00 97.75 84 HIS A N 1
ATOM 646 C CA . HIS A 1 84 ? 5.108 1.216 9.951 1.00 97.75 84 HIS A CA 1
ATOM 647 C C . HIS A 1 84 ? 5.683 0.320 8.854 1.00 97.75 84 HIS A C 1
ATOM 649 O O . HIS A 1 84 ? 6.505 -0.536 9.164 1.00 97.75 84 HIS A O 1
ATOM 655 N N . MET A 1 85 ? 5.346 0.546 7.583 1.00 98.19 85 MET A N 1
ATOM 656 C CA . MET A 1 85 ? 5.946 -0.200 6.469 1.00 98.19 85 MET A CA 1
ATOM 657 C C . MET A 1 85 ? 7.269 0.416 5.995 1.00 98.19 85 MET A C 1
ATOM 659 O O . MET A 1 85 ? 8.256 -0.291 5.802 1.00 98.19 85 MET A O 1
ATOM 663 N N . VAL A 1 86 ? 7.313 1.742 5.824 1.00 97.56 86 VAL A N 1
ATOM 664 C CA . VAL A 1 86 ? 8.511 2.456 5.336 1.00 97.56 86 VAL A CA 1
ATOM 665 C C . VAL A 1 86 ? 9.582 2.609 6.427 1.00 97.56 86 VAL A C 1
ATOM 667 O O . VAL A 1 86 ? 10.782 2.653 6.122 1.00 97.56 86 VAL A O 1
ATOM 670 N N . GLY A 1 87 ? 9.167 2.700 7.695 1.00 96.94 87 GLY A N 1
ATOM 671 C CA . GLY A 1 87 ? 10.044 2.971 8.835 1.00 96.94 87 GLY A CA 1
ATOM 672 C C . GLY A 1 87 ? 11.204 1.977 8.934 1.00 96.94 87 GLY A C 1
ATOM 673 O O . GLY A 1 87 ? 10.992 0.779 9.066 1.00 96.94 87 GLY A O 1
ATOM 674 N N . LYS A 1 88 ? 12.451 2.467 8.896 1.00 95.94 88 LYS A N 1
ATOM 675 C CA . LYS A 1 88 ? 13.664 1.623 8.821 1.00 95.94 88 LYS A CA 1
ATOM 676 C C . LYS A 1 88 ? 13.839 0.652 9.992 1.00 95.94 88 LYS A C 1
ATOM 678 O O . LYS A 1 88 ? 14.458 -0.387 9.826 1.00 95.94 88 LYS A O 1
ATOM 683 N N . THR A 1 89 ? 13.326 1.006 11.165 1.00 96.81 89 THR A N 1
ATOM 684 C CA . THR A 1 89 ? 13.437 0.215 12.400 1.00 96.81 89 THR A CA 1
ATOM 685 C C . THR A 1 89 ? 12.217 -0.675 12.637 1.00 96.81 89 THR A C 1
ATOM 687 O O . THR A 1 89 ? 12.121 -1.327 13.674 1.00 96.81 89 THR A O 1
ATOM 690 N N . LYS A 1 90 ? 11.247 -0.670 11.716 1.00 97.94 90 LYS A N 1
ATOM 691 C CA . LYS A 1 90 ? 9.984 -1.390 11.863 1.00 97.94 90 LYS A CA 1
ATOM 692 C C . LYS A 1 90 ? 10.089 -2.791 11.259 1.00 97.94 90 LYS A C 1
ATOM 694 O O . LYS A 1 90 ? 10.782 -2.965 10.261 1.00 97.94 90 LYS A O 1
ATOM 699 N N . PRO A 1 91 ? 9.372 -3.786 11.805 1.00 98.06 91 PRO A N 1
ATOM 700 C CA . PRO A 1 91 ? 9.455 -5.166 11.326 1.00 98.06 91 PRO A CA 1
ATOM 701 C C . PRO A 1 91 ? 9.035 -5.307 9.856 1.00 98.06 91 PRO A C 1
ATOM 703 O O . PRO A 1 91 ? 9.694 -6.010 9.098 1.00 98.06 91 PRO A O 1
ATOM 706 N N . ALA A 1 92 ? 8.013 -4.569 9.407 1.00 98.19 92 ALA A N 1
ATOM 707 C CA . ALA A 1 92 ? 7.538 -4.612 8.020 1.00 98.19 92 ALA A CA 1
ATOM 708 C C . ALA A 1 92 ? 8.536 -4.033 7.000 1.00 98.19 92 ALA A C 1
ATOM 710 O O . ALA A 1 92 ? 8.340 -4.179 5.789 1.00 98.19 92 ALA A O 1
ATOM 711 N N . ARG A 1 93 ? 9.639 -3.430 7.462 1.00 98.12 93 ARG A N 1
ATOM 712 C CA . ARG A 1 93 ? 10.702 -2.926 6.596 1.00 98.12 93 ARG A CA 1
ATOM 713 C C . ARG A 1 93 ? 11.298 -4.013 5.705 1.00 98.12 93 ARG A C 1
ATOM 715 O O . ARG A 1 93 ? 11.597 -3.741 4.546 1.00 98.12 93 ARG A O 1
ATOM 722 N N . ILE A 1 94 ? 11.406 -5.244 6.210 1.00 98.12 94 ILE A N 1
ATOM 723 C CA . ILE A 1 94 ? 11.917 -6.388 5.439 1.00 98.12 94 ILE A CA 1
ATOM 724 C C . ILE A 1 94 ? 11.055 -6.666 4.197 1.00 98.12 94 ILE A C 1
ATOM 726 O O . ILE A 1 94 ? 11.578 -6.991 3.134 1.00 98.12 94 ILE A O 1
ATOM 730 N N . ILE A 1 95 ? 9.737 -6.474 4.313 1.00 98.50 95 ILE A N 1
ATOM 731 C CA . ILE A 1 95 ? 8.781 -6.645 3.216 1.00 98.50 95 ILE A CA 1
ATOM 732 C C . ILE A 1 95 ? 8.955 -5.493 2.229 1.00 98.50 95 ILE A C 1
ATOM 734 O O . ILE A 1 95 ? 9.076 -5.727 1.032 1.00 98.50 95 ILE A O 1
ATOM 738 N N . TYR A 1 96 ? 9.036 -4.252 2.721 1.00 98.44 96 TYR A N 1
ATOM 739 C CA . TYR A 1 96 ? 9.283 -3.080 1.878 1.00 98.44 96 TYR A CA 1
ATOM 740 C C . TYR A 1 96 ? 10.556 -3.236 1.030 1.00 98.44 96 TYR A C 1
ATOM 742 O O . TYR A 1 96 ? 10.518 -3.029 -0.184 1.00 98.44 96 TYR A O 1
ATOM 750 N N . ASP A 1 97 ? 11.672 -3.626 1.649 1.00 98.31 97 ASP A N 1
ATOM 751 C CA . ASP A 1 97 ? 12.953 -3.782 0.953 1.00 98.31 97 ASP A CA 1
ATOM 752 C C . ASP A 1 97 ? 12.929 -4.969 -0.025 1.00 98.31 97 ASP A C 1
ATOM 754 O O . ASP A 1 97 ? 13.480 -4.868 -1.122 1.00 98.31 97 ASP A O 1
ATOM 758 N N . SER A 1 98 ? 12.229 -6.059 0.313 1.00 97.88 98 SER A N 1
ATOM 759 C CA . SER A 1 98 ? 12.029 -7.186 -0.605 1.00 97.88 98 SER A CA 1
ATOM 760 C C . SER A 1 98 ? 11.147 -6.831 -1.804 1.00 97.88 98 SER A C 1
ATOM 762 O O . SER A 1 98 ? 11.419 -7.278 -2.914 1.00 97.88 98 SER A O 1
ATOM 764 N N . LEU A 1 99 ? 10.116 -6.001 -1.629 1.00 98.00 99 LEU A N 1
ATOM 765 C CA . LEU A 1 99 ? 9.340 -5.479 -2.755 1.00 98.00 99 LEU A CA 1
ATOM 766 C C . LEU A 1 99 ? 10.206 -4.570 -3.628 1.00 98.00 99 LEU A C 1
ATOM 768 O O . LEU A 1 99 ? 10.187 -4.697 -4.848 1.00 98.00 99 LEU A O 1
ATOM 772 N N . LEU A 1 100 ? 10.996 -3.681 -3.018 1.00 97.62 100 LEU A N 1
ATOM 773 C CA . LEU A 1 100 ? 11.865 -2.752 -3.741 1.00 97.62 100 LEU A CA 1
ATOM 774 C C . LEU A 1 100 ? 12.925 -3.486 -4.578 1.00 97.62 100 LEU A C 1
ATOM 776 O O . LEU A 1 100 ? 13.209 -3.069 -5.704 1.00 97.62 100 LEU A O 1
ATOM 780 N N . SER A 1 101 ? 13.470 -4.594 -4.066 1.00 96.44 101 SER A N 1
ATOM 781 C CA . SER A 1 101 ? 14.487 -5.396 -4.758 1.00 96.44 101 SER A CA 1
ATOM 782 C C . SER A 1 101 ? 13.963 -6.154 -5.983 1.00 96.44 101 SER A C 1
ATOM 784 O O . SER A 1 101 ? 14.763 -6.599 -6.803 1.00 96.44 101 SER A O 1
ATOM 786 N N . GLN A 1 102 ? 12.641 -6.229 -6.182 1.00 95.56 102 GLN A N 1
ATOM 787 C CA . GLN A 1 102 ? 12.037 -6.810 -7.391 1.00 95.56 102 GLN A CA 1
ATOM 788 C C . GLN A 1 102 ? 12.203 -5.925 -8.635 1.00 95.56 102 GLN A C 1
ATOM 790 O O . GLN A 1 102 ? 11.832 -6.335 -9.735 1.00 95.56 102 GLN A O 1
ATOM 795 N N . ALA A 1 103 ? 12.758 -4.716 -8.496 1.00 94.94 103 ALA A N 1
ATOM 796 C CA . ALA A 1 103 ? 13.110 -3.866 -9.625 1.00 94.94 103 ALA A CA 1
ATOM 797 C C . ALA A 1 103 ? 14.123 -4.575 -10.551 1.00 94.94 103 ALA A C 1
ATOM 799 O O . ALA A 1 103 ? 15.269 -4.793 -10.144 1.00 94.94 103 ALA A O 1
ATOM 800 N N . PRO A 1 104 ? 13.772 -4.883 -11.815 1.00 92.44 104 PRO A N 1
ATOM 801 C CA . PRO A 1 104 ? 14.684 -5.567 -12.724 1.00 92.44 104 PRO A CA 1
ATOM 802 C C . PRO A 1 104 ? 15.948 -4.734 -12.948 1.00 92.44 104 PRO A C 1
ATOM 804 O O . PRO A 1 104 ? 15.873 -3.578 -13.376 1.00 92.44 104 PRO A O 1
ATOM 807 N N . LEU A 1 105 ? 17.114 -5.316 -12.649 1.00 9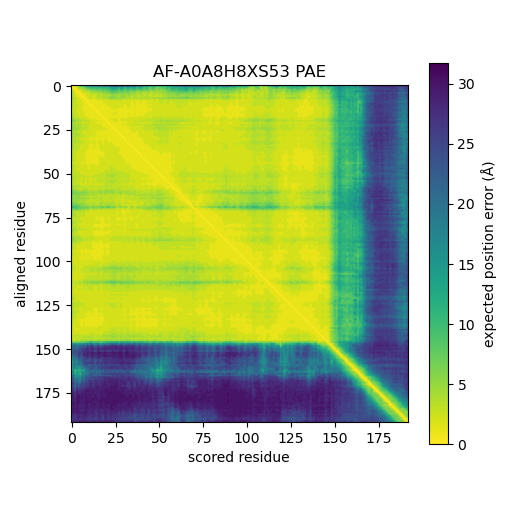3.75 105 LEU A N 1
ATOM 808 C CA . LEU A 1 105 ? 18.419 -4.639 -12.713 1.00 93.75 105 LEU A CA 1
ATOM 809 C C . LEU A 1 105 ? 18.497 -3.365 -11.843 1.00 93.75 105 LEU A C 1
ATOM 811 O O . LEU A 1 105 ? 19.243 -2.440 -12.166 1.00 93.75 105 LEU A O 1
ATOM 815 N N . GLY A 1 106 ? 17.678 -3.263 -10.789 1.00 94.81 106 GLY A N 1
ATOM 816 C CA . GLY A 1 106 ? 17.580 -2.065 -9.949 1.00 94.81 106 GLY A CA 1
ATOM 817 C C . GLY A 1 106 ? 17.007 -0.836 -10.669 1.00 94.81 106 GLY A C 1
ATOM 818 O O . GLY A 1 106 ? 17.138 0.288 -10.173 1.00 94.81 106 GLY A O 1
ATOM 819 N N . ARG A 1 107 ? 16.396 -1.014 -11.848 1.00 95.56 107 ARG A N 1
ATOM 820 C CA . ARG A 1 107 ? 15.809 0.072 -12.643 1.00 95.56 107 ARG A CA 1
ATOM 821 C C . ARG A 1 107 ? 14.313 0.179 -12.401 1.00 95.56 107 ARG A C 1
ATOM 823 O O . ARG A 1 107 ? 13.606 -0.816 -12.284 1.00 95.56 107 ARG A O 1
ATOM 830 N N . CYS A 1 108 ? 13.828 1.413 -12.388 1.00 95.44 108 CYS A N 1
ATOM 831 C CA . CYS A 1 108 ? 12.425 1.760 -12.265 1.00 95.44 108 CYS A CA 1
ATOM 832 C C . CYS A 1 108 ? 11.622 1.077 -13.387 1.00 95.44 108 CYS A C 1
ATOM 834 O O . CYS A 1 108 ? 11.822 1.411 -14.557 1.00 95.44 108 CYS A O 1
ATOM 836 N N . PRO A 1 109 ? 10.700 0.151 -13.079 1.00 93.44 109 PRO A N 1
ATOM 837 C CA . PRO A 1 109 ? 9.875 -0.508 -14.089 1.00 93.44 109 PRO A CA 1
ATOM 838 C C . PRO A 1 109 ? 8.925 0.461 -14.808 1.00 93.44 109 PRO A C 1
ATOM 840 O O . PRO A 1 109 ? 8.530 0.186 -15.944 1.00 93.44 109 PRO A O 1
ATOM 843 N N . LEU A 1 110 ? 8.595 1.605 -14.192 1.00 91.88 110 LEU A N 1
ATOM 844 C CA . LEU A 1 110 ? 7.726 2.628 -14.781 1.00 91.88 110 LEU A CA 1
ATOM 845 C C . LEU A 1 110 ? 8.386 3.305 -15.988 1.00 91.88 110 LEU A C 1
ATOM 847 O O . LEU A 1 110 ? 7.811 3.297 -17.075 1.00 91.88 110 LEU A O 1
ATOM 851 N N . CYS A 1 111 ? 9.597 3.841 -15.813 1.00 92.75 111 CYS A N 1
ATOM 852 C CA . CYS A 1 111 ? 10.289 4.613 -16.850 1.00 92.75 111 CYS A CA 1
ATOM 853 C C . CYS A 1 111 ? 11.438 3.867 -17.546 1.00 92.75 111 CYS A C 1
ATOM 855 O O . CYS A 1 111 ? 11.845 4.241 -18.639 1.00 92.75 111 CYS A O 1
ATOM 857 N N . GLY A 1 112 ? 11.968 2.804 -16.940 1.00 91.00 112 GLY A N 1
ATOM 858 C CA . GLY A 1 112 ? 13.010 1.946 -17.507 1.00 91.00 112 GLY A CA 1
ATOM 859 C C . GLY A 1 112 ? 14.449 2.467 -17.400 1.00 91.00 112 GLY A C 1
ATOM 860 O O . GLY A 1 112 ? 15.365 1.713 -17.740 1.00 91.00 112 GLY A O 1
ATOM 861 N N . PHE A 1 113 ? 14.664 3.700 -16.928 1.00 91.69 113 PHE A N 1
ATOM 862 C CA . PHE A 1 113 ? 15.996 4.315 -16.816 1.00 91.69 113 PHE A CA 1
ATOM 863 C C . PHE A 1 113 ? 16.398 4.667 -15.379 1.00 91.69 113 PHE A C 1
ATOM 865 O O . PHE A 1 113 ? 17.511 4.350 -14.972 1.00 91.69 113 PHE A O 1
ATOM 872 N N . GLY A 1 114 ? 15.510 5.293 -14.601 1.00 94.50 114 GLY A N 1
ATOM 873 C CA . GLY A 1 114 ? 15.842 5.771 -13.257 1.00 94.50 114 GLY A CA 1
ATOM 874 C C . GLY A 1 114 ? 16.115 4.626 -12.284 1.00 94.50 114 GLY A C 1
ATOM 875 O O . GLY A 1 114 ? 15.543 3.548 -12.422 1.00 94.50 114 GLY A O 1
ATOM 876 N N . HIS A 1 115 ? 16.949 4.852 -11.270 1.00 97.12 115 HIS A N 1
ATOM 877 C CA . HIS A 1 115 ? 17.182 3.861 -10.218 1.00 97.12 115 HIS A CA 1
ATOM 878 C C . HIS A 1 115 ? 15.953 3.728 -9.304 1.00 97.12 115 HIS A C 1
ATOM 880 O O . HIS A 1 115 ? 15.443 4.728 -8.782 1.00 97.12 115 HIS A O 1
ATOM 886 N N . ALA A 1 116 ? 15.465 2.500 -9.114 1.00 97.44 116 ALA A N 1
ATOM 887 C CA . ALA A 1 116 ? 14.352 2.230 -8.212 1.00 97.44 116 ALA A CA 1
ATOM 888 C C . ALA A 1 116 ? 14.810 2.391 -6.756 1.00 97.44 116 ALA A C 1
ATOM 890 O O . ALA A 1 116 ? 15.691 1.680 -6.292 1.00 97.44 116 ALA A O 1
ATOM 891 N N . SER A 1 117 ? 14.210 3.339 -6.039 1.00 97.12 117 SER A N 1
ATOM 892 C CA . SER A 1 117 ? 14.592 3.691 -4.659 1.00 97.12 117 SER A CA 1
ATOM 893 C C . SER A 1 117 ? 13.395 3.884 -3.725 1.00 97.12 117 SER A C 1
ATOM 895 O O . SER A 1 117 ? 13.562 4.147 -2.535 1.00 97.12 117 SER A O 1
ATOM 897 N N . THR A 1 118 ? 12.178 3.763 -4.255 1.00 96.88 118 THR A N 1
ATOM 898 C CA . THR A 1 118 ? 10.922 3.905 -3.515 1.00 96.88 118 THR A CA 1
ATOM 899 C C . THR A 1 118 ? 9.904 2.877 -3.996 1.00 96.88 118 THR A C 1
ATOM 901 O O . THR A 1 118 ? 10.052 2.348 -5.096 1.00 96.88 118 THR A O 1
ATOM 904 N N . LEU A 1 119 ? 8.863 2.624 -3.205 1.00 97.00 119 LEU A N 1
ATOM 905 C CA . LEU A 1 119 ? 7.647 1.981 -3.694 1.00 97.00 119 LEU A CA 1
ATOM 906 C C . LEU A 1 119 ? 6.608 3.048 -4.052 1.00 97.00 119 LEU A C 1
ATOM 908 O O . LEU A 1 119 ? 6.427 4.033 -3.331 1.00 97.00 119 LEU A O 1
ATOM 912 N N . ASP A 1 120 ? 5.951 2.847 -5.182 1.00 94.75 120 ASP A N 1
ATOM 913 C CA . ASP A 1 120 ? 4.843 3.650 -5.674 1.00 94.75 120 ASP A CA 1
ATOM 914 C C . ASP A 1 120 ? 3.556 2.814 -5.650 1.00 94.75 120 ASP A C 1
ATOM 916 O O . ASP A 1 120 ? 3.588 1.592 -5.780 1.00 94.75 120 ASP A O 1
ATOM 920 N N . HIS A 1 121 ? 2.409 3.470 -5.501 1.00 94.56 121 HIS A N 1
ATOM 921 C CA . HIS A 1 121 ? 1.109 2.812 -5.460 1.00 94.56 121 HIS A CA 1
ATOM 922 C C . HIS A 1 121 ? 0.463 2.735 -6.851 1.00 94.56 121 HIS A C 1
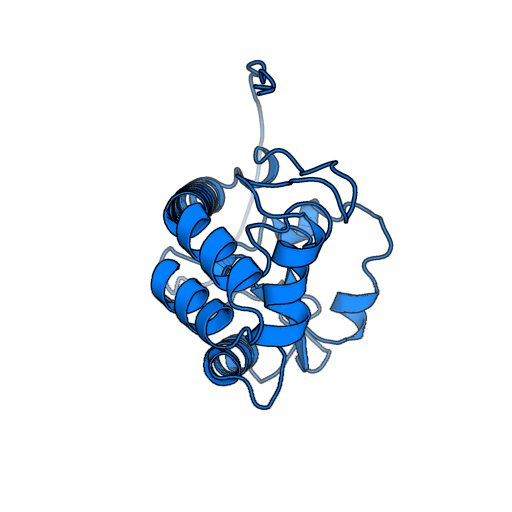ATOM 924 O O . HIS A 1 121 ? 0.517 3.694 -7.642 1.00 94.56 121 HIS A O 1
ATOM 930 N N . TYR A 1 122 ? -0.183 1.614 -7.176 1.00 93.75 122 TYR A N 1
ATOM 931 C CA . TYR A 1 122 ? -1.071 1.525 -8.343 1.00 93.75 122 TYR A CA 1
ATOM 932 C C . TYR A 1 122 ? -2.351 2.329 -8.104 1.00 93.75 122 TYR A C 1
ATOM 934 O O . TYR A 1 122 ? -2.633 3.271 -8.847 1.00 93.75 122 TYR A O 1
ATOM 942 N N . LEU A 1 123 ? -3.066 2.012 -7.024 1.00 95.62 123 LEU A N 1
ATOM 943 C CA . LEU A 1 123 ? -4.166 2.803 -6.490 1.00 95.62 123 LEU A CA 1
ATOM 944 C C . LEU A 1 123 ? -3.635 3.771 -5.426 1.00 95.62 123 LEU A C 1
ATOM 946 O O . LEU A 1 123 ? -3.078 3.322 -4.423 1.00 95.62 123 LEU A O 1
ATOM 950 N N . PRO A 1 124 ? -3.777 5.094 -5.621 1.00 94.44 124 PRO A N 1
ATOM 951 C CA . PRO A 1 124 ? -3.114 6.086 -4.786 1.00 94.44 124 PRO A CA 1
ATOM 952 C C . PRO A 1 124 ? -3.584 6.022 -3.332 1.00 94.44 124 PRO A C 1
ATOM 954 O O . PRO A 1 124 ? -4.782 6.100 -3.054 1.00 94.44 124 PRO A O 1
ATOM 957 N N . LYS A 1 125 ? -2.623 6.001 -2.402 1.00 94.31 125 LYS A N 1
ATOM 958 C CA . LYS A 1 125 ? -2.842 5.977 -0.945 1.00 94.31 125 LYS A CA 1
ATOM 959 C C . LYS A 1 125 ? -3.838 7.037 -0.441 1.00 94.31 125 LYS A C 1
ATOM 961 O O . LYS A 1 125 ? -4.547 6.803 0.527 1.00 94.31 125 LYS A O 1
ATOM 966 N N . SER A 1 126 ? -3.912 8.205 -1.084 1.00 93.50 126 SER A N 1
ATOM 967 C CA . SER A 1 126 ? -4.835 9.289 -0.704 1.00 93.50 126 SER A CA 1
ATOM 968 C C . SER A 1 126 ? -6.311 8.994 -0.997 1.00 93.50 126 SER A C 1
ATOM 970 O O . SER A 1 126 ? -7.183 9.566 -0.344 1.00 93.50 126 SER A O 1
ATOM 972 N N . LYS A 1 127 ? -6.600 8.126 -1.972 1.00 95.62 127 LYS A N 1
ATOM 973 C CA . LYS A 1 127 ? -7.962 7.719 -2.354 1.00 95.62 127 LYS A CA 1
ATOM 974 C C . LYS A 1 127 ? -8.275 6.278 -1.974 1.00 95.62 127 LYS A C 1
ATOM 976 O O . LYS A 1 127 ? -9.441 5.945 -1.840 1.00 95.62 127 LYS A O 1
ATOM 981 N N . PHE A 1 128 ? -7.260 5.445 -1.779 1.00 97.31 128 PHE A N 1
ATOM 982 C CA . PHE A 1 128 ? -7.423 4.038 -1.433 1.00 97.31 128 PHE A CA 1
ATOM 983 C C . PHE A 1 128 ? -6.514 3.660 -0.255 1.00 97.31 128 PHE A C 1
ATOM 985 O O . PHE A 1 128 ? -5.580 2.866 -0.409 1.00 97.31 128 PHE A O 1
ATOM 992 N N . PRO A 1 129 ? -6.719 4.284 0.918 1.00 97.12 129 PRO A N 1
ATOM 993 C CA . PRO A 1 129 ? -5.843 4.111 2.072 1.00 97.12 129 PRO A CA 1
ATOM 994 C C . PRO A 1 129 ? -5.837 2.671 2.610 1.00 97.12 129 PRO A C 1
ATOM 996 O O . PRO A 1 129 ? -4.823 2.240 3.150 1.00 97.12 129 PRO A O 1
ATOM 999 N N . GLN A 1 130 ? -6.904 1.897 2.391 1.00 97.19 130 GLN A N 1
ATOM 1000 C CA . GLN A 1 130 ? -6.990 0.483 2.770 1.00 97.19 130 GLN A CA 1
ATOM 1001 C C . GLN A 1 130 ? -6.012 -0.421 1.997 1.00 97.19 130 GLN A C 1
ATOM 1003 O O . GLN A 1 130 ? -5.643 -1.485 2.479 1.00 97.19 130 GLN A O 1
ATOM 1008 N N . PHE A 1 131 ? -5.541 0.010 0.819 1.00 98.25 131 PHE A N 1
ATOM 1009 C CA . PHE A 1 131 ? -4.548 -0.722 0.020 1.00 98.25 131 PHE A CA 1
ATOM 1010 C C . PHE A 1 131 ? -3.142 -0.128 0.150 1.00 98.25 131 PHE A C 1
ATOM 1012 O O . PHE A 1 131 ? -2.268 -0.426 -0.667 1.00 98.25 131 PHE A O 1
ATOM 1019 N N . SER A 1 132 ? -2.906 0.743 1.137 1.00 97.12 132 SER A N 1
ATOM 1020 C CA . SER A 1 132 ? -1.643 1.478 1.279 1.00 97.12 132 SER A CA 1
ATOM 1021 C C . SER A 1 132 ? -0.435 0.560 1.482 1.00 97.12 132 SER A C 1
ATOM 1023 O O . SER A 1 132 ? 0.652 0.883 1.008 1.00 97.12 132 SER A O 1
ATOM 1025 N N . ILE A 1 133 ? -0.636 -0.584 2.136 1.00 98.25 133 ILE A N 1
ATOM 1026 C CA . ILE A 1 133 ? 0.398 -1.589 2.412 1.00 98.25 133 ILE A CA 1
ATOM 1027 C C . ILE A 1 133 ? 0.180 -2.912 1.672 1.00 98.25 133 ILE A C 1
ATOM 1029 O O . ILE A 1 133 ? 0.937 -3.856 1.877 1.00 98.25 133 ILE A O 1
ATOM 1033 N N . LEU A 1 134 ? -0.843 -2.999 0.815 1.00 98.38 134 LEU A N 1
ATOM 1034 C CA . LEU A 1 134 ? -1.116 -4.206 0.039 1.00 98.38 134 LEU A CA 1
ATOM 1035 C C . LEU A 1 134 ? 0.043 -4.438 -0.947 1.00 98.38 134 LEU A C 1
ATOM 1037 O O . LEU A 1 134 ? 0.227 -3.604 -1.834 1.00 98.38 134 LEU A O 1
ATOM 1041 N N . PRO A 1 135 ? 0.794 -5.555 -0.870 1.00 98.12 135 PRO A N 1
ATOM 1042 C CA . PRO A 1 135 ? 1.961 -5.770 -1.729 1.00 98.12 135 PRO A CA 1
ATOM 1043 C C . PRO A 1 135 ? 1.647 -5.715 -3.225 1.00 98.12 135 PRO A C 1
ATOM 1045 O O . PRO A 1 135 ? 2.393 -5.110 -3.985 1.00 98.12 135 PRO A O 1
ATOM 1048 N N . LEU A 1 136 ? 0.496 -6.254 -3.645 1.00 96.75 136 LEU A N 1
ATOM 1049 C CA . LEU A 1 136 ? 0.027 -6.179 -5.036 1.00 96.75 136 LEU A CA 1
ATOM 1050 C C . LEU A 1 136 ? -0.240 -4.742 -5.514 1.00 96.75 136 LEU A C 1
ATOM 1052 O O . LEU A 1 136 ? -0.233 -4.484 -6.714 1.00 96.75 136 LEU A O 1
ATOM 1056 N N . ASN A 1 137 ? -0.467 -3.807 -4.588 1.00 97.44 137 ASN A N 1
ATOM 1057 C CA . ASN A 1 137 ? -0.679 -2.396 -4.885 1.00 97.44 137 ASN A CA 1
ATOM 1058 C C . ASN A 1 137 ? 0.631 -1.587 -4.921 1.00 97.44 137 ASN A C 1
ATOM 1060 O O . ASN A 1 137 ? 0.578 -0.392 -5.215 1.00 97.44 137 ASN A O 1
ATOM 1064 N N . LEU A 1 138 ? 1.783 -2.203 -4.636 1.00 96.75 138 LEU A N 1
ATOM 1065 C CA . LEU A 1 138 ? 3.087 -1.548 -4.538 1.00 96.75 138 LEU A CA 1
ATOM 1066 C C . LEU A 1 138 ? 4.008 -1.975 -5.685 1.00 96.75 138 LEU A C 1
ATOM 1068 O O . LEU A 1 138 ? 4.166 -3.158 -5.971 1.00 96.75 138 LEU A O 1
ATOM 1072 N N . ILE A 1 139 ? 4.655 -1.000 -6.323 1.00 95.88 139 ILE A N 1
ATOM 1073 C CA . ILE A 1 139 ? 5.625 -1.219 -7.400 1.00 95.88 139 ILE A CA 1
ATOM 1074 C C . ILE A 1 139 ? 6.925 -0.463 -7.105 1.00 95.88 139 ILE A C 1
ATOM 1076 O O . ILE A 1 139 ? 6.865 0.705 -6.718 1.00 95.88 139 ILE A O 1
ATOM 1080 N N . PRO A 1 140 ? 8.110 -1.057 -7.327 1.00 97.00 140 PRO A N 1
ATOM 1081 C CA . PRO A 1 140 ? 9.356 -0.303 -7.324 1.00 97.00 140 PRO A CA 1
ATOM 1082 C C . PRO A 1 140 ? 9.303 0.899 -8.269 1.00 97.00 140 PRO A C 1
ATOM 1084 O O . PRO A 1 140 ? 8.778 0.824 -9.379 1.00 97.00 140 PRO A O 1
ATOM 1087 N N . SER A 1 141 ? 9.869 2.020 -7.840 1.00 96.31 141 SER A N 1
ATOM 1088 C CA . SER A 1 141 ? 9.880 3.268 -8.597 1.00 96.31 141 SER A CA 1
ATOM 1089 C C . SER A 1 141 ? 11.098 4.120 -8.251 1.00 96.31 141 SER A C 1
ATOM 1091 O O . SER A 1 141 ? 11.579 4.134 -7.113 1.00 96.31 141 SER A O 1
ATOM 1093 N N . CYS A 1 142 ? 11.589 4.885 -9.227 1.00 95.81 142 CYS A N 1
ATOM 1094 C CA . CYS A 1 142 ? 12.464 6.018 -8.936 1.00 95.81 142 CYS A CA 1
ATOM 1095 C C . CYS A 1 142 ? 11.668 7.151 -8.271 1.00 95.81 142 CYS A C 1
ATOM 1097 O O . CYS A 1 142 ? 10.433 7.176 -8.329 1.00 95.81 142 CYS A O 1
ATOM 1099 N N . LYS A 1 143 ? 12.383 8.095 -7.651 1.00 93.94 143 LYS A N 1
ATOM 1100 C CA . LYS A 1 143 ? 11.768 9.254 -6.994 1.00 93.94 143 LYS A CA 1
ATOM 1101 C C . LYS A 1 143 ? 10.959 10.092 -7.980 1.00 93.94 143 LYS A C 1
ATOM 1103 O O . LYS A 1 143 ? 9.804 10.357 -7.689 1.00 93.94 143 LYS A O 1
ATOM 1108 N N . ASP A 1 144 ? 11.508 10.387 -9.157 1.00 91.62 144 ASP A N 1
ATOM 1109 C CA . ASP A 1 144 ? 10.862 11.247 -10.161 1.00 91.62 144 ASP A CA 1
ATOM 1110 C C . ASP A 1 144 ? 9.513 10.693 -10.633 1.0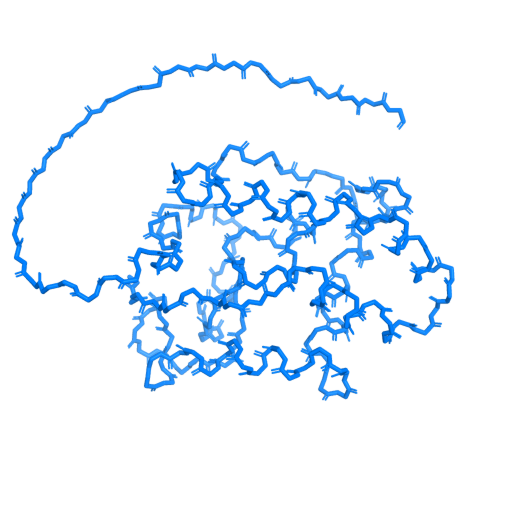0 91.62 144 ASP A C 1
ATOM 1112 O O . ASP A 1 144 ? 8.53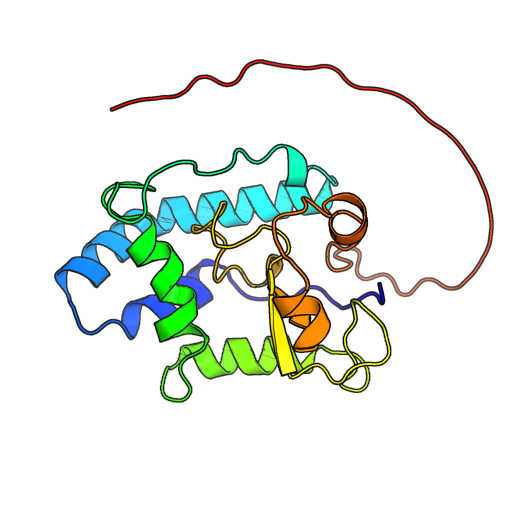3 11.427 -10.731 1.00 91.62 144 ASP A O 1
ATOM 1116 N N . CYS A 1 145 ? 9.422 9.380 -10.877 1.00 90.81 145 CYS A N 1
ATOM 1117 C CA . CYS A 1 145 ? 8.151 8.754 -11.248 1.00 90.81 145 CYS A CA 1
ATOM 1118 C C . CYS A 1 145 ? 7.154 8.696 -10.085 1.00 90.81 145 CYS A C 1
ATOM 1120 O O . CYS A 1 145 ? 5.948 8.698 -10.325 1.00 90.81 145 CYS A O 1
ATOM 1122 N N . ASN A 1 146 ? 7.641 8.633 -8.844 1.00 90.31 146 ASN A N 1
ATOM 1123 C CA . ASN A 1 146 ? 6.791 8.589 -7.657 1.00 90.31 146 ASN A CA 1
ATOM 1124 C C . ASN A 1 146 ? 6.244 9.990 -7.306 1.00 90.31 146 ASN A C 1
ATOM 1126 O O . ASN A 1 146 ? 5.065 10.137 -6.994 1.00 90.31 146 ASN A O 1
ATOM 1130 N N . THR A 1 147 ? 7.068 11.039 -7.417 1.00 80.75 147 THR A N 1
ATOM 1131 C CA . THR A 1 147 ? 6.703 12.431 -7.093 1.00 80.75 147 THR A CA 1
ATOM 1132 C C . THR A 1 147 ? 6.062 13.187 -8.253 1.00 80.75 147 THR A C 1
ATOM 1134 O O . THR A 1 147 ? 5.233 14.061 -8.012 1.00 80.75 147 THR A O 1
ATOM 1137 N N . GLY A 1 148 ? 6.363 12.829 -9.507 1.00 61.56 148 GLY A N 1
ATOM 1138 C CA . GLY A 1 148 ? 5.777 13.429 -10.715 1.00 61.56 148 GLY A CA 1
ATOM 1139 C C . GLY A 1 148 ? 4.269 13.194 -10.878 1.00 61.56 148 GLY A C 1
ATOM 1140 O O . GLY A 1 148 ? 3.650 13.688 -11.818 1.00 61.56 148 GLY A O 1
ATOM 1141 N N . LYS A 1 149 ? 3.648 12.467 -9.947 1.00 59.28 149 LYS A N 1
ATOM 1142 C CA . LYS A 1 149 ? 2.202 12.267 -9.837 1.00 59.28 149 LYS A CA 1
ATOM 1143 C C . LYS A 1 149 ? 1.508 13.449 -9.151 1.00 59.28 149 LYS A C 1
ATOM 1145 O O . LYS A 1 149 ? 0.818 13.284 -8.144 1.00 59.28 149 LYS A O 1
ATOM 1150 N N . GLY A 1 150 ? 1.657 14.651 -9.692 1.00 43.72 150 GLY A N 1
ATOM 1151 C CA . GLY A 1 150 ? 0.770 15.758 -9.340 1.00 43.72 150 GLY A CA 1
ATOM 1152 C C . GLY A 1 150 ? -0.608 15.496 -9.942 1.00 43.72 150 GLY A C 1
ATOM 1153 O O . GLY A 1 150 ? -0.714 15.562 -11.155 1.00 43.72 150 GLY A O 1
ATOM 1154 N N . THR A 1 151 ? -1.596 15.118 -9.115 1.00 40.09 151 THR A N 1
ATOM 1155 C CA . THR A 1 151 ? -3.077 15.184 -9.301 1.00 40.09 151 THR A CA 1
ATOM 1156 C C . THR A 1 151 ? -3.730 14.766 -10.630 1.00 40.09 151 THR A C 1
ATOM 1158 O O . THR A 1 151 ? -4.957 14.767 -10.721 1.00 40.09 151 THR A O 1
ATOM 1161 N N . 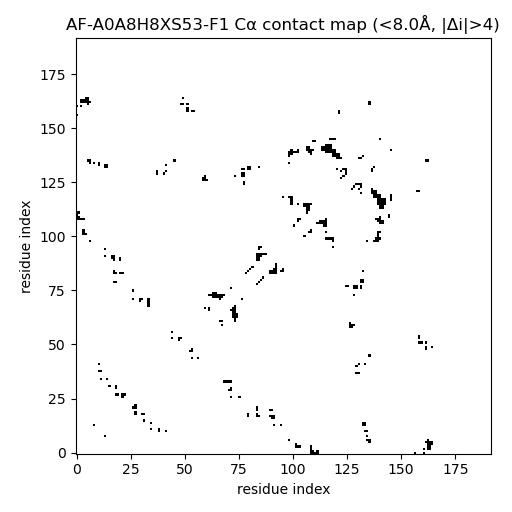ILE A 1 152 ? -2.984 14.327 -11.634 1.00 40.50 152 ILE A N 1
ATOM 1162 C CA . ILE A 1 152 ? -3.505 13.824 -12.893 1.00 40.50 152 ILE A CA 1
ATOM 1163 C C . ILE A 1 152 ? -3.685 12.326 -12.711 1.00 40.50 152 ILE A C 1
ATOM 1165 O O . ILE A 1 152 ? -2.737 11.576 -12.468 1.00 40.50 152 ILE A O 1
ATOM 1169 N N . THR A 1 153 ? -4.932 11.891 -12.811 1.00 40.81 153 THR A N 1
ATOM 1170 C CA . THR A 1 153 ? -5.374 10.504 -12.938 1.00 40.81 153 THR A CA 1
ATOM 1171 C C . THR A 1 153 ? -4.757 9.859 -14.187 1.00 40.81 153 THR A C 1
ATOM 1173 O O . THR A 1 153 ? -5.426 9.563 -15.171 1.00 40.81 153 THR A O 1
ATOM 1176 N N . GLY A 1 154 ? -3.453 9.580 -14.145 1.00 36.72 154 GLY A N 1
ATOM 1177 C CA . GLY A 1 154 ? -2.710 8.763 -15.105 1.00 36.72 154 GLY A CA 1
ATOM 1178 C C . GLY A 1 154 ? -3.051 7.280 -14.953 1.00 36.72 154 GLY A C 1
ATOM 1179 O O . GLY A 1 154 ? -2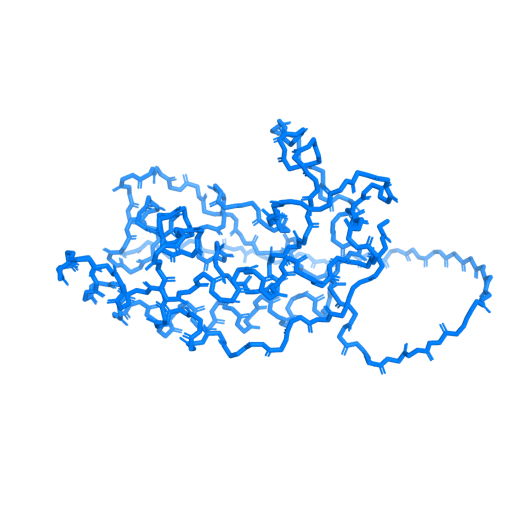.170 6.436 -14.816 1.00 36.72 154 GLY A O 1
ATOM 1180 N N . GLN A 1 155 ? -4.343 6.953 -14.933 1.00 45.78 155 GLN A N 1
ATOM 1181 C CA . GLN A 1 155 ? -4.847 5.589 -14.785 1.00 45.78 155 GLN A CA 1
ATOM 1182 C C . GLN A 1 155 ? -4.516 4.716 -16.007 1.00 45.78 155 GLN A C 1
ATOM 1184 O O . GLN A 1 155 ? -4.378 3.502 -15.882 1.00 45.78 155 GLN A O 1
ATOM 1189 N N . ARG A 1 156 ? -4.297 5.310 -17.188 1.00 38.06 156 ARG A N 1
ATOM 1190 C CA . ARG A 1 156 ? -4.120 4.542 -18.431 1.00 38.06 156 ARG A CA 1
ATOM 1191 C C . ARG A 1 156 ? -2.813 3.750 -18.531 1.00 38.06 156 ARG A C 1
ATOM 1193 O O . ARG A 1 156 ? -2.811 2.732 -19.206 1.00 38.06 156 ARG A O 1
ATOM 1200 N N . GLN A 1 157 ? -1.730 4.161 -17.867 1.00 38.72 157 GLN A N 1
ATOM 1201 C CA . GLN A 1 157 ? -0.445 3.441 -17.951 1.00 38.72 157 GLN A CA 1
ATOM 1202 C C . GLN A 1 157 ? -0.201 2.447 -16.808 1.00 38.72 157 GLN A C 1
ATOM 1204 O O . GLN A 1 157 ? 0.679 1.602 -16.932 1.00 38.72 157 GLN A O 1
ATOM 1209 N N . LYS A 1 158 ? -0.967 2.521 -15.711 1.00 46.03 158 LYS A N 1
ATOM 1210 C CA . LYS A 1 158 ? -0.825 1.632 -14.544 1.00 46.03 158 LYS A CA 1
ATOM 1211 C C . LYS A 1 158 ? -1.789 0.449 -14.551 1.00 46.03 158 LYS A C 1
ATOM 1213 O O . LYS A 1 158 ? -1.401 -0.620 -14.107 1.00 46.03 158 LYS A O 1
ATOM 1218 N N . LEU A 1 159 ? -2.997 0.597 -15.104 1.00 40.88 159 LEU A N 1
ATOM 1219 C CA . LEU A 1 159 ? -3.950 -0.520 -15.200 1.00 40.88 159 LEU A CA 1
ATOM 1220 C C . LEU A 1 159 ? -3.530 -1.621 -16.188 1.00 40.88 159 LEU A C 1
ATOM 1222 O O . LEU A 1 159 ? -4.042 -2.730 -16.105 1.00 40.88 159 LEU A O 1
ATOM 1226 N N . SER A 1 160 ? -2.595 -1.346 -17.100 1.00 39.19 160 SER A N 1
ATOM 1227 C CA . SER A 1 160 ? -1.975 -2.376 -17.945 1.00 39.19 160 SER A CA 1
ATOM 1228 C C . SER A 1 160 ? -0.840 -3.130 -17.244 1.00 39.19 160 SER A C 1
ATOM 1230 O O . SER A 1 160 ? -0.239 -4.012 -17.844 1.00 39.19 160 SER A O 1
ATOM 1232 N N . ALA A 1 161 ? -0.497 -2.734 -16.020 1.00 42.75 161 ALA A N 1
ATOM 1233 C CA . ALA A 1 161 ? 0.590 -3.285 -15.237 1.00 42.75 161 ALA A CA 1
ATOM 1234 C C . ALA A 1 161 ? 0.054 -3.773 -13.899 1.00 42.75 161 ALA A C 1
ATOM 1236 O O . ALA A 1 161 ? 0.391 -3.267 -12.840 1.00 42.75 161 ALA A O 1
ATOM 1237 N N . THR A 1 162 ? -0.811 -4.770 -13.934 1.00 45.50 162 THR A N 1
ATOM 1238 C CA . THR A 1 162 ? -0.808 -5.710 -12.821 1.00 45.50 162 THR A CA 1
ATOM 1239 C C . THR A 1 162 ? 0.499 -6.491 -12.919 1.00 45.50 162 THR A C 1
ATOM 1241 O O . THR A 1 162 ? 0.972 -6.722 -14.040 1.00 45.50 162 THR A O 1
ATOM 1244 N N . PRO A 1 163 ? 1.127 -6.886 -11.804 1.00 44.53 163 PRO A N 1
ATOM 1245 C CA . PRO A 1 163 ? 2.162 -7.894 -11.913 1.00 44.53 163 PRO A CA 1
ATOM 1246 C C . PRO A 1 163 ? 1.595 -9.096 -12.678 1.00 44.53 163 PRO A C 1
ATOM 1248 O O . PRO A 1 163 ? 0.415 -9.427 -12.530 1.00 44.53 163 PRO A O 1
ATOM 1251 N N . ASP A 1 164 ? 2.403 -9.684 -13.555 1.00 45.38 164 ASP A N 1
ATOM 1252 C CA . ASP A 1 164 ? 1.971 -10.827 -14.350 1.00 45.38 164 ASP A CA 1
ATOM 1253 C C . ASP A 1 164 ? 1.730 -12.009 -13.405 1.00 45.38 164 ASP A C 1
ATOM 1255 O O . ASP A 1 164 ? 2.658 -12.671 -12.944 1.00 45.38 164 ASP A O 1
ATOM 1259 N N . LEU A 1 165 ? 0.462 -12.215 -13.054 1.00 49.62 165 LEU A N 1
ATOM 1260 C CA . LEU A 1 165 ? -0.001 -13.324 -12.227 1.00 49.62 165 LEU A CA 1
ATOM 1261 C C . LEU A 1 165 ? -0.080 -14.630 -13.031 1.00 49.62 165 LEU A C 1
ATOM 1263 O O . LEU A 1 165 ? -0.371 -15.669 -12.446 1.00 49.62 165 LEU A O 1
ATOM 1267 N N . SER A 1 166 ? 0.174 -14.607 -14.348 1.00 43.91 166 SER A N 1
ATOM 1268 C CA . SER A 1 166 ? 0.011 -15.787 -15.201 1.00 43.91 166 SER A CA 1
ATOM 1269 C C . SER A 1 166 ? 1.219 -16.723 -15.212 1.00 43.91 166 SER A C 1
ATOM 1271 O O . SER A 1 166 ? 1.132 -17.799 -15.793 1.00 43.91 166 SER A O 1
ATOM 1273 N N . GLY A 1 167 ? 2.343 -16.366 -14.574 1.00 35.44 167 GLY A N 1
ATOM 1274 C CA . GLY A 1 167 ? 3.477 -17.281 -14.392 1.00 35.44 167 GLY A CA 1
ATOM 1275 C C . GLY A 1 167 ? 4.044 -17.869 -15.689 1.00 35.44 167 GLY A C 1
ATOM 1276 O O . GLY A 1 167 ? 4.698 -18.908 -15.644 1.00 35.44 167 GLY A O 1
ATOM 1277 N N . THR A 1 168 ? 3.809 -17.236 -16.842 1.00 32.81 168 THR A N 1
ATOM 1278 C CA . THR A 1 168 ? 4.232 -17.784 -18.129 1.00 32.81 168 THR A CA 1
ATOM 1279 C C . THR A 1 168 ? 5.257 -16.862 -18.776 1.00 32.81 168 THR A C 1
ATOM 1281 O O . THR A 1 168 ? 4.939 -15.801 -19.301 1.00 32.81 168 THR A O 1
ATOM 1284 N N . VAL A 1 169 ? 6.523 -17.283 -18.764 1.00 36.44 169 VAL A N 1
ATOM 1285 C CA . VAL A 1 169 ? 7.529 -16.768 -19.700 1.00 36.44 169 VAL A CA 1
ATOM 1286 C C . VAL A 1 169 ? 7.065 -17.137 -21.106 1.00 36.44 169 VAL A C 1
ATOM 1288 O O . VAL A 1 169 ? 7.183 -18.297 -21.492 1.00 36.44 169 VAL A O 1
ATOM 1291 N N . LEU A 1 170 ? 6.533 -16.180 -21.871 1.00 34.31 170 LEU A N 1
ATOM 1292 C CA . LEU A 1 170 ? 6.283 -16.380 -23.299 1.00 34.31 170 LEU A CA 1
ATOM 1293 C C . LEU A 1 170 ? 6.955 -15.296 -24.162 1.00 34.31 170 LEU A C 1
ATOM 1295 O O . LEU A 1 170 ? 6.973 -14.122 -23.780 1.00 34.31 170 LEU A O 1
ATOM 1299 N N . PRO A 1 171 ? 7.545 -15.690 -25.307 1.00 33.91 171 PRO A N 1
ATOM 1300 C CA . PRO A 1 171 ? 8.404 -14.845 -26.117 1.00 33.91 171 PRO A CA 1
ATOM 1301 C C . PRO A 1 171 ? 7.614 -13.944 -27.079 1.00 33.91 171 PRO A C 1
ATOM 1303 O O . PRO A 1 171 ? 6.422 -14.106 -27.315 1.00 33.91 171 PRO A O 1
ATOM 1306 N N . CYS A 1 172 ? 8.354 -12.982 -27.630 1.00 38.00 172 CYS A N 1
ATOM 1307 C CA . CYS A 1 172 ? 8.009 -12.055 -28.706 1.00 38.00 172 CYS A CA 1
ATOM 1308 C C . CYS A 1 172 ? 7.132 -12.664 -29.824 1.00 38.00 172 CYS A C 1
ATOM 1310 O O . CYS A 1 172 ? 7.522 -13.693 -30.370 1.00 38.00 172 CYS A O 1
ATOM 1312 N N . LEU A 1 173 ? 6.029 -11.989 -30.209 1.00 29.92 173 LEU A N 1
ATOM 1313 C CA . LEU A 1 173 ? 5.708 -11.548 -31.589 1.00 29.92 173 LEU A CA 1
ATOM 1314 C C . LEU A 1 173 ? 4.265 -10.979 -31.746 1.00 29.92 173 LEU A C 1
ATOM 1316 O O . LEU A 1 173 ? 3.281 -11.581 -31.341 1.00 29.92 173 LEU A O 1
ATOM 1320 N N . THR A 1 174 ? 4.211 -9.787 -32.359 1.00 32.38 174 THR A N 1
ATOM 1321 C CA . THR A 1 174 ? 3.253 -9.203 -33.338 1.00 32.38 174 THR A CA 1
ATOM 1322 C C . THR A 1 174 ? 1.707 -9.288 -33.242 1.00 32.38 174 THR A C 1
ATOM 1324 O O . THR A 1 174 ? 1.097 -10.341 -33.359 1.00 32.38 174 THR A O 1
ATOM 1327 N N . THR A 1 175 ? 1.132 -8.070 -33.324 1.00 29.95 175 THR A N 1
ATOM 1328 C CA . THR A 1 175 ? -0.039 -7.569 -34.103 1.00 29.95 175 THR A CA 1
ATOM 1329 C C . THR A 1 175 ? -1.507 -7.721 -33.640 1.00 29.95 175 THR A C 1
ATOM 1331 O O . THR A 1 175 ? -2.066 -8.804 -33.611 1.00 29.95 175 THR A O 1
ATOM 1334 N N . ASN A 1 176 ? -2.124 -6.528 -33.512 1.00 30.38 176 ASN A N 1
ATOM 1335 C CA . ASN A 1 176 ? -3.442 -6.050 -33.988 1.00 30.38 176 ASN A CA 1
ATOM 1336 C C . ASN A 1 176 ? -4.798 -6.412 -33.318 1.00 30.38 176 ASN A C 1
ATOM 1338 O O . ASN A 1 176 ? -5.314 -7.511 -33.446 1.00 30.38 176 ASN A O 1
ATOM 1342 N N . SER A 1 177 ? -5.442 -5.327 -32.834 1.00 33.03 177 SER A N 1
ATOM 1343 C CA . SER A 1 177 ? -6.814 -4.853 -33.156 1.00 33.03 177 SER A CA 1
ATOM 1344 C C . SER A 1 177 ? -8.052 -5.254 -32.323 1.00 33.03 177 SER A C 1
ATOM 1346 O O . SER A 1 177 ? -8.446 -6.409 -32.294 1.00 33.03 177 SER A O 1
ATOM 1348 N N . ALA A 1 178 ? -8.762 -4.188 -31.885 1.00 34.28 178 ALA A N 1
ATOM 1349 C CA . ALA A 1 178 ? -10.223 -4.020 -31.675 1.00 34.28 178 ALA A CA 1
ATOM 1350 C C . ALA A 1 178 ? -10.918 -4.731 -30.482 1.00 34.28 178 ALA A C 1
ATOM 1352 O O . ALA A 1 178 ? -10.498 -5.798 -30.075 1.00 34.28 178 ALA A O 1
ATOM 1353 N N . LEU A 1 179 ? -12.074 -4.314 -29.929 1.00 31.67 179 LEU A N 1
ATOM 1354 C CA . LEU A 1 179 ? -12.752 -3.044 -29.561 1.00 31.67 179 LEU A CA 1
ATOM 1355 C C . LEU A 1 179 ? -14.120 -3.460 -28.930 1.00 31.67 179 LEU A C 1
ATOM 1357 O O . LEU A 1 179 ? -14.709 -4.417 -29.421 1.00 31.67 179 LEU A O 1
ATOM 1361 N N . LYS A 1 180 ? -14.662 -2.659 -27.981 1.00 32.53 180 LYS A N 1
ATOM 1362 C CA . LYS A 1 180 ? -16.075 -2.604 -27.464 1.00 32.53 180 LYS A CA 1
ATOM 1363 C C . LYS A 1 180 ? -16.485 -3.669 -26.413 1.00 32.53 180 LYS A C 1
ATOM 1365 O O . LYS A 1 180 ? -16.018 -4.789 -26.486 1.00 32.53 180 LYS A O 1
ATOM 1370 N N . SER A 1 181 ? -17.365 -3.452 -25.421 1.00 31.06 181 SER A N 1
ATOM 1371 C CA . SER A 1 181 ? -18.094 -2.304 -24.824 1.00 31.06 181 SER A CA 1
ATOM 1372 C C . SER A 1 181 ? -18.790 -2.779 -23.516 1.00 31.06 181 SER A C 1
ATOM 1374 O O . SER A 1 181 ? -18.986 -3.976 -23.345 1.00 31.06 181 SER A O 1
ATOM 1376 N N . ALA A 1 182 ? -19.158 -1.849 -22.618 1.00 31.50 182 ALA A N 1
ATOM 1377 C CA . ALA A 1 182 ? -19.766 -2.048 -21.280 1.00 31.50 182 ALA A CA 1
ATOM 1378 C C . ALA A 1 182 ? -21.213 -2.619 -21.272 1.00 31.50 182 ALA A C 1
ATOM 1380 O O . ALA A 1 182 ? -21.826 -2.710 -22.336 1.00 31.50 182 ALA A O 1
ATOM 1381 N N . PRO A 1 183 ? -21.787 -2.945 -20.087 1.00 38.28 183 PRO A N 1
ATOM 1382 C CA . PRO A 1 183 ? -22.676 -1.972 -19.425 1.00 38.28 183 PRO A CA 1
ATOM 1383 C C . PRO A 1 183 ? -22.595 -1.908 -17.878 1.00 38.28 183 PRO A C 1
ATOM 1385 O O . PRO A 1 183 ? -21.934 -2.690 -17.204 1.00 38.28 183 PRO A O 1
ATOM 1388 N N . THR A 1 184 ? -23.268 -0.881 -17.360 1.00 37.56 184 THR A N 1
ATOM 1389 C CA . THR A 1 184 ? -23.305 -0.279 -16.016 1.00 37.56 184 THR A CA 1
ATOM 1390 C C . THR A 1 184 ? -24.248 -0.950 -15.006 1.00 37.56 184 THR A C 1
ATOM 1392 O O . THR A 1 184 ? -25.357 -1.322 -15.378 1.00 37.56 184 THR A O 1
ATOM 1395 N N . SER A 1 185 ? -23.919 -0.903 -13.705 1.00 36.72 185 SER A N 1
ATOM 1396 C CA . SER A 1 185 ? -24.921 -0.945 -12.621 1.00 36.72 185 SER A CA 1
ATOM 1397 C C . SER A 1 185 ? -24.503 -0.130 -11.384 1.00 36.72 185 SER A C 1
ATOM 1399 O O . SER A 1 185 ? -23.328 -0.039 -11.043 1.00 36.72 185 SER A O 1
ATOM 1401 N N . ARG A 1 186 ? -25.513 0.491 -10.763 1.00 37.69 186 ARG A N 1
ATOM 1402 C CA . ARG A 1 186 ? -25.511 1.478 -9.665 1.00 37.69 186 ARG A CA 1
ATOM 1403 C C . ARG A 1 186 ? -24.750 1.049 -8.399 1.00 37.69 186 ARG A C 1
ATOM 1405 O O . ARG A 1 186 ? -24.840 -0.101 -7.991 1.00 37.69 186 ARG A O 1
ATOM 1412 N N . SER A 1 187 ? -24.113 2.023 -7.741 1.00 39.22 187 SER A N 1
ATOM 1413 C CA . SER A 1 187 ? -23.535 1.907 -6.394 1.00 39.22 187 SER A CA 1
ATOM 1414 C C . SER A 1 187 ? -24.444 2.589 -5.367 1.00 39.22 187 SER A C 1
ATOM 1416 O O . SER A 1 187 ? -24.899 3.713 -5.591 1.00 39.22 187 SER A O 1
ATOM 1418 N N . VAL A 1 188 ? -24.707 1.887 -4.267 1.00 39.31 188 VAL A N 1
ATOM 1419 C CA . VAL A 1 188 ? -25.439 2.352 -3.086 1.00 39.31 188 VAL A CA 1
ATOM 1420 C C . VAL A 1 188 ? -24.404 2.640 -2.002 1.00 39.31 188 VAL A C 1
ATOM 1422 O O . VAL A 1 188 ? -23.615 1.765 -1.654 1.00 39.31 188 VAL A O 1
ATOM 1425 N N . CYS A 1 189 ? -24.398 3.863 -1.475 1.00 31.80 189 CYS A N 1
ATOM 1426 C CA . CYS A 1 189 ? -23.690 4.188 -0.242 1.00 31.80 189 CYS A CA 1
ATOM 1427 C C . CYS A 1 189 ? -24.480 3.606 0.938 1.00 31.80 189 CYS A C 1
ATOM 1429 O O . CYS A 1 189 ? -25.614 4.026 1.161 1.00 31.80 189 CYS A O 1
ATOM 1431 N N . CYS A 1 190 ? -23.894 2.687 1.704 1.00 32.38 190 CYS A N 1
ATOM 1432 C CA . CYS A 1 190 ? -24.376 2.405 3.054 1.00 32.38 190 CYS A CA 1
ATOM 1433 C C . CYS A 1 190 ? -23.706 3.383 4.017 1.00 32.38 190 CYS A C 1
ATOM 1435 O O . CYS A 1 190 ? -22.496 3.336 4.223 1.00 32.38 190 CYS A O 1
ATOM 1437 N N . ALA A 1 191 ? -24.523 4.282 4.557 1.00 31.84 191 ALA A N 1
ATOM 1438 C CA . ALA A 1 191 ? -24.243 5.034 5.763 1.00 31.84 191 ALA A CA 1
ATOM 1439 C C . ALA A 1 191 ? -24.821 4.255 6.950 1.00 31.84 191 ALA A C 1
ATOM 1441 O O . ALA A 1 191 ? -26.006 3.919 6.929 1.00 31.84 191 ALA A O 1
ATOM 1442 N N . ALA A 1 192 ? -23.986 3.987 7.947 1.00 32.25 192 ALA A N 1
ATOM 1443 C CA . ALA A 1 192 ? -24.337 3.884 9.360 1.00 32.25 192 ALA A CA 1
ATOM 1444 C C . ALA A 1 192 ? -23.037 3.978 10.163 1.00 32.25 192 ALA A C 1
ATOM 1446 O O . ALA A 1 192 ? -22.096 3.227 9.817 1.00 32.25 192 ALA A O 1
#

Foldseek 3Di:
DAFFAADDDQQLVLQCLLLVQDPDPVLSVQSVVQSVVLNVVLVVCVVCLVVLNNVVDFWQPDDQQDDRTRNHGLVSLQCSQVPACCPPPGRNVVVQVVQQVRDVVQAASQPRHAGFDGWAFLPHCNGCSSCSRNSQRIHGHHPCVRVVPDPDPPNPSSSVHRRPPPPDDDDDDDDYDDDDDDDDDDDDDDDD

Nearest PDB structures (foldseek):
  5h0o-assembly1_A  TM=6.905E-01  e=2.532E-01  Geobacillus virus E2
  8c0b-assembly1_C  TM=5.728E-01  e=2.529E+00  Aspergillus nidulans FGSC A4
  1xl8-assembly1_A  TM=5.199E-01  e=9.022E+00  Mus musculus

Radius of gyration: 17.44 Å; Cα contacts (8 Å, |Δi|>4): 251; chains: 1; bounding box: 44×34×56 Å

pLDDT: mean 82.13, std 24.66, range [29.92, 98.5]

Solvent-a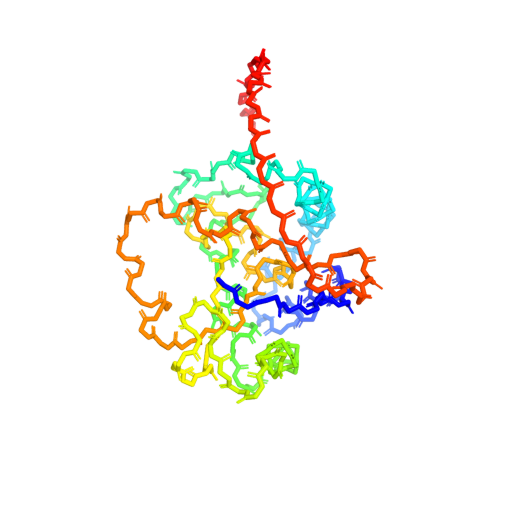ccessible surface area (backbone atoms only — not comparable to full-atom values): 11572 Å² total; per-residue (Å²): 107,59,88,41,76,54,70,90,69,61,64,60,59,55,49,50,44,23,46,73,71,47,81,56,61,71,62,34,52,41,50,57,72,40,40,66,60,44,40,51,52,52,51,52,48,50,56,25,44,78,68,68,39,61,85,73,60,80,70,52,81,64,54,55,87,34,66,65,52,90,81,31,28,34,42,59,41,40,38,43,27,67,60,22,28,64,24,85,90,31,77,24,22,64,56,48,54,56,51,37,65,58,20,67,94,49,20,6,33,70,80,64,71,46,57,37,79,38,75,32,57,72,60,50,44,87,35,35,24,83,44,44,71,40,61,85,32,49,39,33,17,17,64,66,75,55,66,68,63,67,92,61,87,67,56,79,75,47,66,80,56,57,48,56,79,76,82,68,95,74,81,93,81,87,88,86,86,90,83,90,79,88,91,89,84,89,86,80,85,85,85,131